Protein AF-A0A1E5VUC2-F1 (afdb_monomer)

Solvent-accessible surface area (backbone atoms only — not comparable to full-atom values): 10767 Å² total; per-residue (Å²): 137,89,82,87,86,83,88,85,87,87,79,85,87,86,81,87,83,93,76,94,75,80,79,84,74,76,82,72,78,75,75,85,74,79,79,54,74,70,57,51,51,61,52,56,69,38,39,70,55,31,52,74,69,66,40,48,67,62,36,19,51,54,51,39,51,41,72,68,42,87,80,29,79,85,68,48,62,37,57,59,52,15,40,51,47,44,65,44,95,56,60,63,66,55,52,50,35,53,48,38,27,45,72,37,92,83,33,42,68,53,56,75,44,47,51,42,24,38,52,37,17,42,77,66,68,34,49,72,58,32,48,50,53,51,54,53,34,68,39,92,73,37,58,43,68,75,50,73,64,53,50,51,54,49,34,54,43,22,48,76,67,74,32,57,69,58,24,50,57,54,49,53,54,56,57,70,71,75,113

Organism: NCBI:txid888268

Structure (mmCIF, N/CA/C/O backbone):
data_AF-A0A1E5VUC2-F1
#
_entry.id   AF-A0A1E5VUC2-F1
#
loop_
_atom_site.group_PDB
_atom_site.id
_atom_site.type_symbol
_atom_site.label_atom_id
_atom_site.label_alt_id
_atom_site.label_comp_id
_atom_site.label_asym_id
_atom_site.label_entity_id
_atom_site.label_seq_id
_atom_site.pdbx_PDB_ins_code
_atom_site.Cartn_x
_atom_site.Cartn_y
_atom_site.Cartn_z
_atom_site.occupancy
_atom_site.B_iso_or_equiv
_atom_site.auth_seq_id
_atom_site.auth_comp_id
_atom_site.auth_asym_id
_atom_site.auth_atom_id
_atom_site.pdbx_PDB_model_num
ATOM 1 N N . MET A 1 1 ? 14.810 39.040 65.428 1.00 36.78 1 MET A N 1
ATOM 2 C CA . MET A 1 1 ? 14.601 39.320 66.867 1.00 36.78 1 MET A CA 1
ATOM 3 C C . MET A 1 1 ? 13.104 39.513 67.077 1.00 36.78 1 MET A C 1
ATOM 5 O O . MET A 1 1 ? 12.563 40.442 66.510 1.00 36.78 1 MET A O 1
ATOM 9 N N . LEU A 1 2 ? 12.393 38.455 67.477 1.00 38.47 2 LEU A N 1
ATOM 10 C CA . LEU A 1 2 ? 11.927 38.149 68.846 1.00 38.47 2 LEU A CA 1
ATOM 11 C C . LEU A 1 2 ? 10.646 38.897 69.251 1.00 38.47 2 LEU A C 1
ATOM 13 O O . LEU A 1 2 ? 10.730 40.052 69.632 1.00 38.47 2 LEU A O 1
ATOM 17 N N . THR A 1 3 ? 9.534 38.158 69.306 1.00 37.19 3 THR A N 1
ATOM 18 C CA . THR A 1 3 ? 8.510 38.169 70.378 1.00 37.19 3 THR A CA 1
ATOM 19 C C . THR A 1 3 ? 7.768 36.820 70.297 1.00 37.19 3 THR A C 1
ATOM 21 O O . THR A 1 3 ? 7.038 36.553 69.354 1.00 37.19 3 THR A O 1
ATOM 24 N N . ARG A 1 4 ? 8.189 35.777 71.032 1.00 40.38 4 ARG A N 1
ATOM 25 C CA . ARG A 1 4 ? 7.637 35.331 72.333 1.00 40.38 4 ARG A CA 1
ATOM 26 C C . ARG A 1 4 ? 6.149 35.650 72.533 1.00 40.38 4 ARG A C 1
ATOM 28 O O . ARG A 1 4 ? 5.819 36.810 72.724 1.00 40.38 4 ARG A O 1
ATOM 35 N N . LEU A 1 5 ? 5.326 34.611 72.693 1.00 38.41 5 LEU A N 1
ATOM 36 C CA . LEU A 1 5 ? 4.630 34.350 73.959 1.00 38.41 5 LEU A CA 1
ATOM 37 C C . LEU A 1 5 ? 4.172 32.880 74.031 1.00 38.41 5 LEU A C 1
ATOM 39 O O . LEU A 1 5 ? 3.770 32.297 73.031 1.00 38.41 5 LEU A O 1
ATOM 43 N N . ALA A 1 6 ? 4.319 32.289 75.215 1.00 41.09 6 ALA A N 1
ATOM 44 C CA . ALA A 1 6 ? 4.083 30.882 75.542 1.00 41.09 6 ALA A CA 1
ATOM 45 C C . ALA A 1 6 ? 2.800 30.729 76.421 1.00 41.09 6 ALA A C 1
ATOM 47 O O . ALA A 1 6 ? 1.991 31.653 76.417 1.00 41.09 6 ALA A O 1
ATOM 48 N N . PRO A 1 7 ? 2.578 29.603 77.137 1.00 63.06 7 PRO A N 1
ATOM 49 C CA . PRO A 1 7 ? 1.429 28.681 77.073 1.00 63.06 7 PRO A CA 1
ATOM 50 C C . PRO A 1 7 ? 0.428 28.892 78.247 1.00 63.06 7 PRO A C 1
ATOM 52 O O . PRO A 1 7 ? 0.523 29.936 78.895 1.00 63.06 7 PRO A O 1
ATOM 55 N N . PRO A 1 8 ? -0.520 27.970 78.573 1.00 48.25 8 PRO A N 1
ATOM 56 C CA . PRO A 1 8 ? -0.170 26.886 79.517 1.00 48.25 8 PRO A CA 1
ATOM 57 C C . PRO A 1 8 ? -0.989 25.557 79.474 1.00 48.25 8 PRO A C 1
ATOM 59 O O . PRO A 1 8 ? -2.185 25.538 79.227 1.00 48.25 8 PRO A O 1
ATOM 62 N N . LEU A 1 9 ? -0.287 24.484 79.875 1.00 40.72 9 LEU A N 1
ATOM 63 C CA . LEU A 1 9 ? -0.644 23.415 80.838 1.00 40.72 9 LEU A CA 1
ATOM 64 C C . LEU A 1 9 ? -1.775 22.391 80.597 1.00 40.72 9 LEU A C 1
ATOM 66 O O . LEU A 1 9 ? -2.821 22.671 80.035 1.00 40.72 9 LEU A O 1
ATOM 70 N N . THR A 1 10 ? -1.546 21.235 81.246 1.00 36.47 10 THR A N 1
ATOM 71 C CA . THR A 1 10 ? -2.391 20.045 81.514 1.00 36.47 10 THR A CA 1
ATOM 72 C C . THR A 1 10 ? -2.439 19.001 80.396 1.00 36.47 10 THR A C 1
ATOM 74 O O . THR A 1 10 ? -2.687 19.323 79.251 1.00 36.47 10 THR A O 1
ATOM 77 N N . GLY A 1 11 ? -2.186 17.712 80.614 1.00 34.34 11 GLY A N 1
ATOM 78 C CA . GLY A 1 11 ? -1.909 16.929 81.813 1.00 34.34 11 GLY A CA 1
ATOM 79 C C . GLY A 1 11 ? -1.983 15.436 81.444 1.00 34.34 11 GLY A C 1
ATOM 80 O O . GLY A 1 11 ? -2.624 15.087 80.463 1.00 34.34 11 GLY A O 1
ATOM 81 N N . ALA A 1 12 ? -1.338 14.595 82.255 1.00 35.88 12 ALA A N 1
ATOM 82 C CA . ALA A 1 12 ? -1.592 13.160 82.446 1.00 35.88 12 ALA A CA 1
ATOM 83 C C . ALA A 1 12 ? -1.426 12.160 81.267 1.00 35.88 12 ALA A C 1
ATOM 85 O O . ALA A 1 12 ? -2.126 12.177 80.262 1.00 35.88 12 ALA A O 1
ATOM 86 N N . ILE A 1 13 ? -0.543 11.183 81.499 1.00 40.62 13 ILE A N 1
ATOM 87 C CA . ILE A 1 13 ? -0.488 9.851 80.863 1.00 40.62 13 ILE A CA 1
ATOM 88 C C . ILE A 1 13 ? -1.593 8.987 81.526 1.00 40.62 13 ILE A C 1
ATOM 90 O O . ILE A 1 13 ? -1.804 9.157 82.731 1.00 40.62 13 ILE A O 1
ATOM 94 N N . PRO A 1 14 ? -2.306 8.077 80.820 1.00 45.19 14 PRO A N 1
ATOM 95 C CA . PRO A 1 14 ? -1.903 6.666 80.843 1.00 45.19 14 PRO A CA 1
ATOM 96 C C . PRO A 1 14 ? -2.155 5.862 79.550 1.00 45.19 14 PRO A C 1
ATOM 98 O O . PRO A 1 14 ? -2.780 6.285 78.584 1.00 45.19 14 PRO A O 1
ATOM 101 N N . HIS A 1 15 ? -1.582 4.664 79.595 1.00 38.72 15 HIS A N 1
ATOM 102 C CA . HIS A 1 15 ? -1.496 3.599 78.611 1.00 38.72 15 HIS A CA 1
ATOM 103 C C . HIS A 1 15 ? -2.820 3.067 78.037 1.00 38.72 15 HIS A C 1
ATOM 105 O O . HIS A 1 15 ? -3.821 2.975 78.734 1.00 38.72 15 HIS A O 1
ATOM 111 N N . ALA A 1 16 ? -2.682 2.545 76.810 1.00 42.88 16 ALA A N 1
ATOM 112 C CA . ALA A 1 16 ? -3.376 1.398 76.219 1.00 42.88 16 ALA A CA 1
ATOM 113 C C . ALA A 1 16 ? -4.910 1.454 76.110 1.00 42.88 16 ALA A C 1
ATOM 115 O O . ALA A 1 16 ? -5.620 1.370 77.098 1.00 42.88 16 ALA A O 1
ATOM 116 N N . LEU A 1 17 ? -5.415 1.364 74.875 1.00 40.66 17 LEU A N 1
ATOM 117 C CA . LEU A 1 17 ? -6.1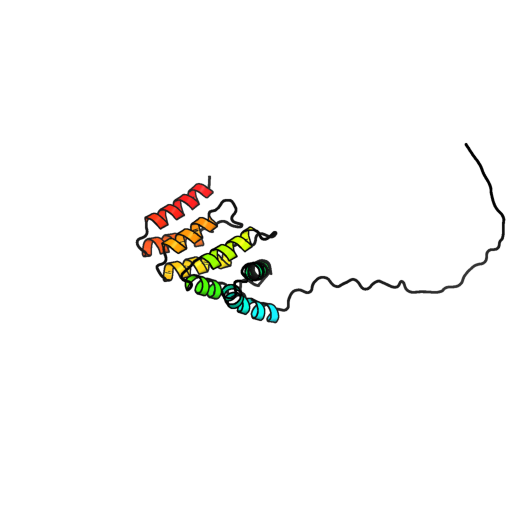65 0.183 74.444 1.00 40.66 17 LEU A CA 1
ATOM 118 C C . LEU A 1 17 ? -6.251 0.113 72.913 1.00 40.66 17 LEU A C 1
ATOM 120 O O . LEU A 1 17 ? -6.394 1.090 72.186 1.00 40.66 17 LEU A O 1
ATOM 124 N N . ARG A 1 18 ? -6.084 -1.121 72.469 1.00 45.81 18 ARG A N 1
ATOM 125 C CA . ARG A 1 18 ? -6.021 -1.666 71.121 1.00 45.81 18 ARG A CA 1
ATOM 126 C C . ARG A 1 18 ? -7.342 -1.406 70.382 1.00 45.81 18 ARG A C 1
ATOM 128 O O . ARG A 1 18 ? -8.375 -1.917 70.796 1.00 45.81 18 ARG A O 1
ATOM 135 N N . GLY A 1 19 ? -7.293 -0.669 69.276 1.00 36.16 19 GLY A N 1
ATOM 136 C CA . GLY A 1 19 ? -8.427 -0.469 68.372 1.00 36.16 19 GLY A CA 1
ATOM 137 C C . GLY A 1 19 ? -7.944 -0.521 66.930 1.00 36.16 19 GLY A C 1
ATOM 138 O O . GLY A 1 19 ? -7.362 0.434 66.427 1.00 36.16 19 GLY A O 1
ATOM 139 N N . ILE A 1 20 ? -8.112 -1.677 66.295 1.00 46.31 20 ILE A N 1
ATOM 140 C CA . ILE A 1 20 ? -7.775 -1.910 64.892 1.00 46.31 20 ILE A CA 1
ATOM 141 C C . ILE A 1 20 ? -8.860 -1.217 64.065 1.00 46.31 20 ILE A C 1
ATOM 143 O O . ILE A 1 20 ? -9.983 -1.707 64.004 1.00 46.31 20 ILE A O 1
ATOM 147 N N . CYS A 1 21 ? -8.528 -0.091 63.437 1.00 35.94 21 CYS A N 1
ATOM 148 C CA . CYS A 1 21 ? -9.377 0.541 62.433 1.00 35.94 21 CYS A CA 1
ATOM 149 C C . CYS A 1 21 ? -8.623 0.550 61.108 1.00 35.94 21 CYS A C 1
ATOM 151 O O . CYS A 1 21 ? -7.617 1.232 60.918 1.00 35.94 21 CYS A O 1
ATOM 153 N N . THR A 1 22 ? -9.117 -0.311 60.231 1.00 36.00 22 THR A N 1
ATOM 154 C CA . THR A 1 22 ? -8.715 -0.555 58.854 1.00 36.00 22 THR A CA 1
ATOM 155 C C . THR A 1 22 ? -8.569 0.741 58.068 1.00 36.00 22 THR A C 1
ATOM 157 O O . THR A 1 22 ? -9.506 1.532 57.985 1.00 36.00 22 THR A O 1
ATOM 160 N N . ALA A 1 23 ? -7.401 0.922 57.452 1.00 35.41 23 ALA A N 1
ATOM 161 C CA . ALA A 1 23 ? -7.180 1.939 56.442 1.00 35.41 23 ALA A CA 1
ATOM 162 C C . ALA A 1 23 ? -8.199 1.761 55.306 1.00 35.41 23 ALA A C 1
ATOM 164 O O . ALA A 1 23 ? -8.201 0.738 54.618 1.00 35.41 23 ALA A O 1
ATOM 165 N N . THR A 1 24 ? -9.064 2.756 55.114 1.00 33.31 24 THR A N 1
ATOM 166 C CA . THR A 1 24 ? -9.883 2.891 53.910 1.00 33.31 24 THR A CA 1
ATOM 167 C C . THR A 1 24 ? -8.939 3.069 52.727 1.00 33.31 24 THR A C 1
ATOM 169 O O . THR A 1 24 ? -8.423 4.155 52.472 1.00 33.31 24 THR A O 1
ATOM 172 N N . SER A 1 25 ? -8.669 1.967 52.032 1.00 35.44 25 SER A N 1
ATOM 173 C CA . SER A 1 25 ? -8.009 1.969 50.737 1.00 35.44 25 SER A CA 1
ATOM 174 C C . SER A 1 25 ? -8.981 2.549 49.714 1.00 35.44 25 SER A C 1
ATOM 176 O O . SER A 1 25 ? -10.097 2.067 49.527 1.00 35.44 25 SER A O 1
ATOM 178 N N . GLN A 1 26 ? -8.561 3.635 49.072 1.00 38.19 26 GLN A N 1
ATOM 179 C CA . GLN A 1 26 ? -9.207 4.156 47.875 1.00 38.19 26 GLN A CA 1
ATOM 180 C C . GLN A 1 26 ? -9.250 3.041 46.814 1.00 38.19 26 GLN A C 1
ATOM 182 O O . GLN A 1 26 ? -8.209 2.425 46.566 1.00 38.19 26 GLN A O 1
ATOM 187 N N . PRO A 1 27 ? -10.393 2.776 46.157 1.00 37.34 27 PRO A N 1
ATOM 188 C CA . PRO A 1 27 ? -10.415 1.859 45.031 1.00 37.34 27 PRO A CA 1
ATOM 189 C C . PRO A 1 27 ? -9.653 2.517 43.879 1.00 37.34 27 PRO A C 1
ATOM 191 O O . PRO A 1 27 ? -10.060 3.552 43.343 1.00 37.34 27 PRO A O 1
ATOM 194 N N . SER A 1 28 ? -8.502 1.939 43.537 1.00 36.97 28 SER A N 1
ATOM 195 C CA . SER A 1 28 ? -7.757 2.320 42.348 1.00 36.97 28 SER A CA 1
ATOM 196 C C . SER A 1 28 ? -8.650 2.089 41.131 1.00 36.97 28 SER A C 1
ATOM 198 O O . SER A 1 28 ? -9.237 1.024 40.943 1.00 36.97 28 SER A O 1
ATOM 200 N N . LYS A 1 29 ? -8.794 3.128 40.308 1.00 36.16 29 LYS A N 1
ATOM 201 C CA . LYS A 1 29 ? -9.401 3.004 38.987 1.00 36.16 29 LYS A CA 1
ATOM 202 C C . LYS A 1 29 ? -8.617 1.921 38.231 1.00 36.16 29 LYS A C 1
ATOM 204 O O . LYS A 1 29 ? -7.397 2.073 38.113 1.00 36.16 29 LYS A O 1
ATOM 209 N N . PRO A 1 30 ? -9.265 0.841 37.762 1.00 42.31 30 PRO A N 1
ATOM 210 C CA . PRO A 1 30 ? -8.562 -0.215 37.055 1.00 42.31 30 PRO A CA 1
ATOM 211 C C . PRO A 1 30 ? -7.903 0.358 35.788 1.00 42.31 30 PRO A C 1
ATOM 213 O O . PRO A 1 30 ? -8.454 1.280 35.171 1.00 42.31 30 PRO A O 1
ATOM 216 N N . PRO A 1 31 ? -6.710 -0.139 35.412 1.00 51.31 31 PRO A N 1
ATOM 217 C CA . PRO A 1 31 ? -6.074 0.223 34.151 1.00 51.31 31 PRO A CA 1
ATOM 218 C C . PRO A 1 31 ? -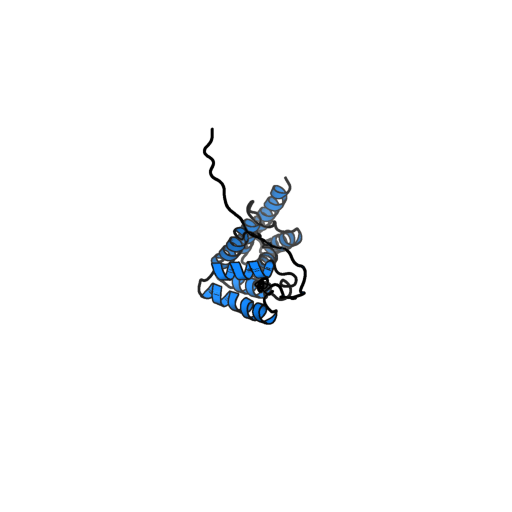7.022 -0.104 32.983 1.00 51.31 31 PRO A C 1
ATOM 220 O O . PRO A 1 31 ? -7.808 -1.045 33.102 1.00 51.31 31 PRO A O 1
ATOM 223 N N . PRO A 1 32 ? -6.991 0.667 31.877 1.00 45.88 32 PRO A N 1
ATOM 224 C CA . PRO A 1 32 ? -7.903 0.473 30.755 1.00 45.88 32 PRO A CA 1
ATOM 225 C C . PRO A 1 32 ? -7.825 -0.973 30.265 1.00 45.88 32 PRO A C 1
ATOM 227 O O . PRO A 1 32 ? -6.766 -1.458 29.868 1.00 45.88 32 PRO A O 1
ATOM 230 N N . GLU A 1 33 ? -8.962 -1.648 30.360 1.00 42.41 33 GLU A N 1
ATOM 231 C CA . GLU A 1 33 ? -9.152 -3.047 30.017 1.00 42.41 33 GLU A CA 1
ATOM 232 C C . GLU A 1 33 ? -8.763 -3.272 28.542 1.00 42.41 33 GLU A C 1
ATOM 234 O O . GLU A 1 33 ? -9.171 -2.490 27.672 1.00 42.41 33 GLU A O 1
ATOM 239 N N . PRO A 1 34 ? -7.934 -4.284 28.222 1.00 50.88 34 PRO A N 1
ATOM 240 C CA . PRO A 1 34 ? -7.626 -4.612 26.838 1.00 50.88 34 PRO A CA 1
ATOM 241 C C . PRO A 1 34 ? -8.928 -5.001 26.130 1.00 50.88 34 PRO A C 1
ATOM 243 O O . PRO A 1 34 ? -9.635 -5.902 26.571 1.00 50.88 34 PRO A O 1
ATOM 246 N N . LEU A 1 35 ? -9.251 -4.286 25.048 1.00 45.41 35 LEU A N 1
ATOM 247 C CA . LEU A 1 35 ? -10.476 -4.478 24.268 1.00 45.41 35 LEU A CA 1
ATOM 248 C C . LEU A 1 35 ? -10.697 -5.967 23.963 1.00 45.41 35 LEU A C 1
ATOM 250 O O . LEU A 1 35 ? -9.800 -6.631 23.436 1.00 45.41 35 LEU A O 1
ATOM 254 N N . SER A 1 36 ? -11.884 -6.481 24.291 1.00 55.91 36 SER A N 1
ATOM 255 C CA . SER A 1 36 ? -12.206 -7.896 24.112 1.00 55.91 36 SER A CA 1
ATOM 256 C C . SER A 1 36 ? -12.138 -8.299 22.628 1.00 55.91 36 SER A C 1
ATOM 258 O O . SER A 1 36 ? -12.471 -7.526 21.728 1.00 55.91 36 SER A O 1
ATOM 260 N N . LEU A 1 37 ? -11.680 -9.525 22.360 1.00 48.06 37 LEU A N 1
ATOM 261 C CA . LEU A 1 37 ? -11.394 -10.052 21.015 1.00 48.06 37 LEU A CA 1
ATOM 262 C C . LEU A 1 37 ? -12.581 -9.906 20.035 1.00 48.06 37 LEU A C 1
ATOM 264 O O . LEU A 1 37 ? -12.395 -9.543 18.879 1.00 48.06 37 LEU A O 1
ATOM 268 N N . SER A 1 38 ? -13.803 -10.120 20.536 1.00 49.59 38 SER A N 1
ATOM 269 C CA . SER A 1 38 ? -15.065 -10.010 19.786 1.00 49.59 38 SER A CA 1
ATOM 270 C C . SER A 1 38 ? -15.398 -8.565 19.392 1.00 49.59 38 SER A C 1
ATOM 272 O O . SER A 1 38 ? -15.907 -8.292 18.302 1.00 49.59 38 SER A O 1
ATOM 274 N N . GLU A 1 39 ? -15.046 -7.597 20.242 1.00 55.53 39 GLU A N 1
ATOM 275 C CA . GLU A 1 39 ? -15.243 -6.187 19.927 1.00 55.53 39 GLU A CA 1
ATOM 276 C C . GLU A 1 39 ? -14.299 -5.703 18.833 1.00 55.53 39 GLU A C 1
ATOM 278 O O . GLU A 1 39 ? -14.681 -4.826 18.061 1.00 55.53 39 GLU A O 1
ATOM 283 N N . LEU A 1 40 ? -13.072 -6.229 18.763 1.00 54.59 40 LEU A N 1
ATOM 284 C CA . LEU A 1 40 ? -12.104 -5.819 17.747 1.00 54.59 40 LEU A CA 1
ATOM 285 C C . LEU A 1 40 ? -12.516 -6.305 16.351 1.00 54.59 40 LEU A C 1
ATOM 287 O O . LEU A 1 40 ? -12.425 -5.530 15.398 1.00 54.59 40 LEU A O 1
ATOM 291 N N . ASP A 1 41 ? -13.049 -7.523 16.240 1.00 52.75 41 ASP A N 1
ATOM 292 C CA . ASP A 1 41 ? -13.583 -8.063 14.984 1.00 52.75 41 ASP A CA 1
ATOM 293 C C . ASP A 1 41 ? -14.799 -7.252 14.511 1.00 52.75 41 ASP A C 1
ATOM 295 O O . ASP A 1 41 ? -14.826 -6.780 13.368 1.00 52.75 41 ASP A O 1
ATOM 299 N N . ALA A 1 42 ? -15.741 -6.960 15.417 1.00 58.28 42 ALA A N 1
ATOM 300 C CA . ALA A 1 42 ? -16.884 -6.091 15.138 1.00 58.28 42 ALA A CA 1
ATOM 301 C C . ALA A 1 42 ? -16.455 -4.667 14.731 1.00 58.28 42 ALA A C 1
ATOM 303 O O . ALA A 1 42 ? -17.016 -4.090 13.798 1.00 58.28 42 ALA A O 1
ATOM 304 N N . LYS A 1 43 ? -15.425 -4.108 15.383 1.00 58.69 43 LYS A N 1
ATOM 305 C CA . LYS A 1 43 ? -14.849 -2.786 15.077 1.00 58.69 43 LYS A CA 1
ATOM 306 C C . LYS A 1 43 ? -14.102 -2.781 13.736 1.00 58.69 43 LYS A C 1
ATOM 308 O O . LYS A 1 43 ? -14.197 -1.810 12.989 1.00 58.69 43 LYS A O 1
ATOM 313 N N . SER A 1 44 ? -13.404 -3.857 13.380 1.00 55.50 44 SER A N 1
ATOM 314 C CA . SER A 1 44 ? -12.658 -3.955 12.118 1.00 55.50 44 SER A CA 1
ATOM 315 C C . SER A 1 44 ? -13.575 -4.023 10.888 1.00 55.50 44 SER A C 1
ATOM 317 O O . SER A 1 44 ? -13.270 -3.417 9.857 1.00 55.50 44 SER A O 1
ATOM 319 N N . ALA A 1 45 ? -14.759 -4.632 11.024 1.00 64.50 45 ALA A N 1
ATOM 320 C CA . ALA A 1 45 ? -15.817 -4.613 10.012 1.00 64.50 45 ALA A CA 1
ATOM 321 C C . ALA A 1 45 ? -16.409 -3.206 9.774 1.00 64.50 45 ALA A C 1
ATOM 323 O O . ALA A 1 45 ? -17.029 -2.956 8.736 1.00 64.50 45 ALA A O 1
ATOM 324 N N . LEU A 1 46 ? -16.195 -2.258 10.698 1.00 69.31 46 LEU A N 1
ATOM 325 C CA . LEU A 1 46 ? -16.608 -0.862 10.532 1.00 69.31 46 LEU A CA 1
ATOM 326 C C . LEU A 1 46 ? -15.642 -0.059 9.662 1.00 69.31 46 LEU A C 1
ATOM 328 O O . LEU A 1 46 ? -16.045 0.991 9.173 1.00 69.31 46 LEU A O 1
ATOM 332 N N . LEU A 1 47 ? -14.406 -0.516 9.422 1.00 72.38 47 LEU A N 1
ATOM 333 C CA . LEU A 1 47 ? -13.416 0.261 8.661 1.00 72.38 47 LEU A CA 1
ATOM 334 C C . LEU A 1 47 ? -13.906 0.648 7.254 1.00 72.38 47 LEU A C 1
ATOM 336 O O . LEU A 1 47 ? -13.863 1.838 6.937 1.00 72.38 47 LEU A O 1
ATOM 340 N N . PRO A 1 48 ? -14.451 -0.266 6.426 1.00 68.38 48 PRO A N 1
ATOM 341 C CA . PRO A 1 48 ? -14.991 0.109 5.118 1.00 68.38 48 PRO A CA 1
ATOM 342 C C . PRO A 1 48 ? -16.176 1.083 5.218 1.00 68.38 48 PRO A C 1
ATOM 344 O O . PRO A 1 48 ? -16.311 1.992 4.397 1.00 68.38 48 PRO A O 1
ATOM 347 N N . ARG A 1 49 ? -17.017 0.938 6.253 1.00 68.19 49 ARG A N 1
ATOM 348 C CA . ARG A 1 49 ? -18.180 1.811 6.491 1.00 68.19 49 ARG A CA 1
ATOM 349 C C . ARG A 1 49 ? -17.766 3.208 6.953 1.00 68.19 49 ARG A C 1
ATOM 351 O O . ARG A 1 49 ? -18.298 4.188 6.450 1.00 68.19 49 ARG A O 1
ATOM 358 N N . LEU A 1 50 ? -16.785 3.309 7.847 1.00 68.38 50 LEU A N 1
ATOM 359 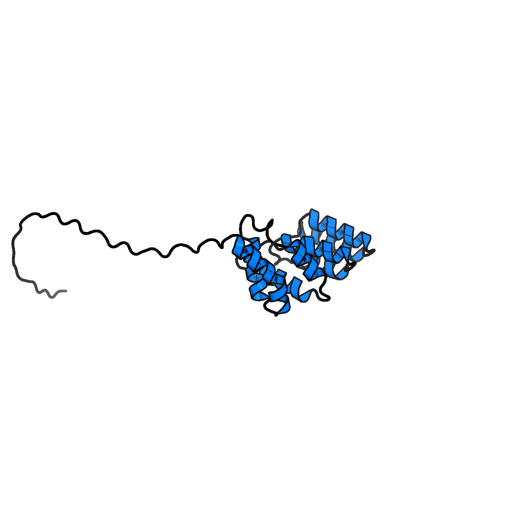C CA . LEU A 1 50 ? -16.219 4.573 8.327 1.0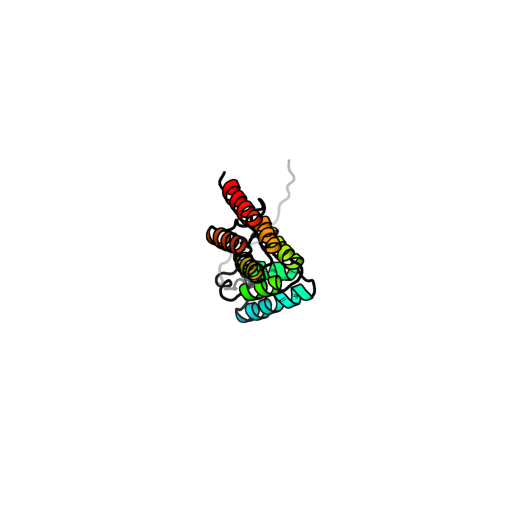0 68.38 50 LEU A CA 1
ATOM 360 C C . LEU A 1 50 ? -15.532 5.341 7.199 1.00 68.38 50 LEU A C 1
ATOM 362 O O . LEU A 1 50 ? -15.687 6.555 7.109 1.00 68.38 50 LEU A O 1
ATOM 366 N N . LEU A 1 51 ? -14.817 4.640 6.317 1.00 72.19 51 LEU A N 1
ATOM 367 C CA . LEU A 1 51 ? -14.211 5.249 5.132 1.00 72.19 51 LEU A CA 1
ATOM 368 C C . LEU A 1 51 ? -15.274 5.752 4.151 1.00 72.19 51 LEU A C 1
ATOM 370 O O . LEU A 1 51 ? -15.148 6.865 3.648 1.00 72.19 51 LEU A O 1
ATOM 374 N N . SER A 1 52 ? -16.341 4.978 3.938 1.00 68.44 52 SER A N 1
ATOM 375 C CA . SER A 1 52 ? -17.479 5.381 3.096 1.00 68.44 52 SER A CA 1
ATOM 376 C C . SER A 1 52 ? -18.265 6.558 3.692 1.00 68.44 52 SER A C 1
ATOM 378 O O . SER A 1 52 ? -18.782 7.387 2.953 1.00 68.44 52 SER A O 1
ATOM 380 N N . ALA A 1 53 ? -18.309 6.665 5.023 1.00 71.06 53 ALA A N 1
ATOM 381 C CA . ALA A 1 53 ? -18.905 7.780 5.761 1.00 71.06 53 ALA A CA 1
ATOM 382 C C . ALA A 1 53 ? -17.961 8.993 5.923 1.00 71.06 53 ALA A C 1
ATOM 384 O O . ALA A 1 53 ? -18.326 9.975 6.562 1.00 71.06 53 ALA A O 1
ATOM 385 N N . GLY A 1 54 ? -16.735 8.938 5.383 1.00 70.69 54 GLY A N 1
ATOM 386 C CA . GLY A 1 54 ? -15.761 10.035 5.453 1.00 70.69 54 GLY A CA 1
ATOM 387 C C . GLY A 1 54 ? -15.028 10.184 6.795 1.00 70.69 54 GLY A C 1
ATOM 388 O O . GLY A 1 54 ? -14.212 11.093 6.953 1.00 70.69 54 GLY A O 1
ATOM 389 N N . HIS A 1 55 ? -15.232 9.281 7.757 1.00 80.81 55 HIS A N 1
ATOM 390 C CA . HIS A 1 55 ? -14.587 9.294 9.076 1.00 80.81 55 HIS A CA 1
ATOM 391 C C . HIS A 1 55 ? -13.162 8.716 9.047 1.00 80.81 55 HIS A C 1
ATOM 393 O O . HIS A 1 55 ? -12.818 7.765 9.755 1.00 80.81 55 HIS A O 1
ATOM 399 N N . VAL A 1 56 ? -12.300 9.320 8.231 1.00 82.12 56 VAL A N 1
ATOM 400 C CA . VAL A 1 56 ? -10.934 8.843 7.975 1.00 82.12 56 VAL A CA 1
ATOM 401 C C . VAL A 1 56 ? -10.053 8.858 9.227 1.00 82.12 56 VAL A C 1
ATOM 403 O O . VAL A 1 56 ? -9.264 7.939 9.426 1.00 82.12 56 VAL A O 1
ATOM 406 N N . LEU A 1 57 ? -10.197 9.865 10.096 1.00 78.38 57 LEU A N 1
ATOM 407 C CA . LEU A 1 57 ? -9.409 9.962 11.330 1.00 78.38 57 LEU A CA 1
ATOM 408 C C . LEU A 1 57 ? -9.725 8.807 12.293 1.00 78.38 57 LEU A C 1
ATOM 410 O O . LEU A 1 57 ? -8.815 8.152 12.793 1.00 78.38 57 LEU A O 1
ATOM 414 N N . ALA A 1 58 ? -11.014 8.511 12.492 1.00 81.12 58 ALA A N 1
ATOM 415 C CA . ALA A 1 58 ? -11.457 7.394 13.322 1.00 81.12 58 ALA A CA 1
ATOM 416 C C . ALA A 1 58 ? -10.995 6.049 12.740 1.00 81.12 58 ALA A C 1
ATOM 418 O O . ALA A 1 58 ? -10.478 5.206 13.472 1.00 81.12 58 ALA A O 1
ATOM 419 N N . ALA A 1 59 ? -11.101 5.877 11.417 1.00 82.88 59 ALA A N 1
ATOM 420 C CA . ALA A 1 59 ? -10.583 4.698 10.728 1.00 82.88 59 ALA A CA 1
ATOM 421 C C . ALA A 1 59 ? -9.056 4.560 10.889 1.00 82.88 59 ALA A C 1
ATOM 423 O O . ALA A 1 59 ? -8.554 3.465 11.128 1.00 82.88 59 ALA A O 1
ATOM 424 N N . GLY A 1 60 ? -8.320 5.672 10.828 1.00 80.56 60 GLY A N 1
ATOM 425 C CA . GLY A 1 60 ? -6.878 5.716 11.060 1.00 80.56 60 GLY A CA 1
ATOM 426 C C . GLY A 1 60 ? -6.488 5.342 12.491 1.00 80.56 60 GLY A C 1
ATOM 427 O O . GLY A 1 60 ? -5.545 4.575 12.676 1.00 80.56 60 GLY A O 1
ATOM 428 N N . HIS A 1 61 ? -7.217 5.822 13.501 1.00 82.88 61 HIS A N 1
ATOM 429 C CA . HIS A 1 61 ? -6.988 5.447 14.902 1.00 82.88 61 HIS A CA 1
ATOM 430 C C . HIS A 1 61 ? -7.287 3.969 15.153 1.00 82.88 61 HIS A C 1
ATOM 432 O O . HIS A 1 61 ? -6.494 3.297 15.805 1.00 82.88 61 HIS A O 1
ATOM 438 N N . LEU A 1 62 ? -8.383 3.445 14.598 1.00 83.00 62 LEU A N 1
ATOM 439 C CA . LEU A 1 62 ? -8.751 2.033 14.723 1.00 83.00 62 LEU A CA 1
ATOM 440 C C . LEU A 1 62 ? -7.712 1.135 14.045 1.00 83.00 62 LEU A C 1
ATOM 442 O O . LEU A 1 62 ? -7.248 0.167 14.643 1.00 83.00 62 LEU A O 1
ATOM 446 N N . LEU A 1 63 ? -7.277 1.503 12.838 1.00 84.50 63 LEU A N 1
ATOM 447 C CA . LEU A 1 63 ? -6.191 0.823 12.139 1.00 84.50 63 LEU A CA 1
ATOM 448 C C . LEU A 1 63 ? -4.877 0.889 12.933 1.00 84.50 63 LEU A C 1
ATOM 450 O O . LEU A 1 63 ? -4.185 -0.115 13.043 1.00 84.50 63 LEU A O 1
ATOM 454 N N . SER A 1 64 ? -4.536 2.045 13.507 1.00 83.31 64 SER A N 1
ATOM 455 C CA . SER A 1 64 ? -3.321 2.205 14.320 1.00 83.31 64 SER A CA 1
ATOM 456 C C . SER A 1 64 ? -3.370 1.339 15.574 1.00 83.31 64 SER A C 1
ATOM 458 O O . SER A 1 64 ? -2.416 0.620 15.852 1.00 83.31 64 SER A O 1
ATOM 460 N N . ALA A 1 65 ? -4.490 1.376 16.301 1.00 81.94 65 ALA A N 1
ATOM 461 C CA . ALA A 1 65 ? -4.714 0.554 17.482 1.00 81.94 65 ALA A CA 1
ATOM 462 C C . ALA A 1 65 ? -4.585 -0.927 17.131 1.00 81.94 65 ALA A C 1
ATOM 464 O O . ALA A 1 65 ? -3.839 -1.645 17.789 1.00 81.94 65 ALA A O 1
ATOM 465 N N . ALA A 1 66 ? -5.221 -1.360 16.040 1.00 80.75 66 ALA A N 1
ATOM 466 C CA . ALA A 1 66 ? -5.067 -2.713 15.541 1.00 80.75 66 ALA A CA 1
ATOM 467 C C . ALA A 1 66 ? -3.592 -3.052 15.305 1.00 80.75 66 ALA A C 1
ATOM 469 O O . ALA A 1 66 ? -3.088 -3.963 15.943 1.00 80.75 66 ALA A O 1
ATOM 470 N N . LEU A 1 67 ? -2.862 -2.296 14.484 1.00 83.94 67 LEU A N 1
ATOM 471 C CA . LEU A 1 67 ? -1.458 -2.590 14.156 1.00 83.94 67 LEU A CA 1
ATOM 472 C C . LEU A 1 67 ? -0.510 -2.638 15.371 1.00 83.94 67 LEU A C 1
ATOM 474 O O . LEU A 1 67 ? 0.553 -3.247 15.275 1.00 83.94 67 LEU A O 1
ATOM 478 N N . LEU A 1 68 ? -0.866 -1.992 16.484 1.00 84.12 68 LEU A N 1
ATOM 479 C CA . LEU A 1 68 ? -0.064 -1.958 17.712 1.00 84.12 68 LEU A CA 1
ATOM 480 C C . LEU A 1 68 ? -0.422 -3.075 18.704 1.00 84.12 68 LEU A C 1
ATOM 482 O O . LEU A 1 68 ? 0.379 -3.366 19.591 1.00 84.12 68 LEU A O 1
ATOM 486 N N . LEU A 1 69 ? -1.598 -3.698 18.580 1.00 82.25 69 LEU A N 1
ATOM 487 C CA . LEU A 1 69 ? -2.019 -4.779 19.468 1.00 82.25 69 LEU A CA 1
ATOM 488 C C . LEU A 1 69 ? -1.347 -6.112 19.070 1.00 82.25 69 LEU A C 1
ATOM 490 O O . LEU A 1 69 ? -1.461 -6.539 17.917 1.00 82.25 69 LEU A O 1
ATOM 494 N N . PRO A 1 70 ? -0.685 -6.821 20.005 1.00 67.19 70 PRO A N 1
ATOM 495 C CA . PRO A 1 70 ? -0.071 -8.114 19.719 1.00 67.19 70 PRO A CA 1
ATOM 496 C C . PRO A 1 70 ? -1.127 -9.151 19.300 1.00 67.19 70 PRO A C 1
ATOM 498 O O . PRO A 1 70 ? -2.172 -9.295 19.931 1.00 67.19 70 PRO A O 1
ATOM 501 N N . GLY A 1 71 ? -0.858 -9.874 18.209 1.00 64.44 71 GLY A N 1
ATOM 502 C CA . GLY A 1 71 ? -1.764 -10.891 17.656 1.00 64.44 71 GLY A CA 1
ATOM 503 C C . GLY A 1 71 ? -2.937 -10.351 16.827 1.00 64.44 71 GLY A C 1
ATOM 504 O O . GLY A 1 71 ? -3.798 -11.129 16.423 1.00 64.44 71 GLY A O 1
ATOM 505 N N . SER A 1 72 ? -3.003 -9.044 16.552 1.00 62.50 72 SER A N 1
ATOM 506 C CA . SER A 1 72 ? -4.081 -8.463 15.737 1.00 62.50 72 SER A CA 1
ATOM 507 C C . SER A 1 72 ? -3.894 -8.670 14.230 1.00 62.50 72 SER A C 1
ATOM 509 O O . SER A 1 72 ? -4.880 -8.680 13.503 1.00 62.50 72 SER A O 1
ATOM 511 N N . LEU A 1 73 ? -2.654 -8.830 13.744 1.00 63.03 73 LEU A N 1
ATOM 512 C CA . LEU A 1 73 ? -2.365 -8.897 12.306 1.00 63.03 73 LEU A CA 1
ATOM 513 C C . LEU A 1 73 ? -2.990 -10.127 11.636 1.00 63.03 73 LEU A C 1
ATOM 515 O O . LEU A 1 73 ? -3.320 -10.060 10.458 1.00 63.03 73 LEU A O 1
ATOM 519 N N . GLU A 1 74 ? -3.190 -11.212 12.389 1.00 59.91 74 GLU A N 1
ATOM 520 C CA . GLU A 1 74 ? -3.893 -12.409 11.908 1.00 59.91 74 GLU A CA 1
ATOM 521 C C . GLU A 1 74 ? -5.420 -12.257 11.899 1.00 59.91 74 GLU A C 1
ATOM 523 O O . GLU A 1 74 ? -6.104 -12.989 11.192 1.00 59.91 74 GLU A O 1
ATOM 528 N N . ARG A 1 75 ? -5.965 -11.313 12.676 1.00 57.75 75 ARG A N 1
ATOM 529 C CA . ARG A 1 75 ? -7.416 -11.148 12.880 1.00 57.75 75 ARG A CA 1
ATOM 530 C C . ARG A 1 75 ? -7.981 -9.920 12.182 1.00 57.75 75 ARG A C 1
ATOM 532 O O . ARG A 1 75 ? -9.174 -9.845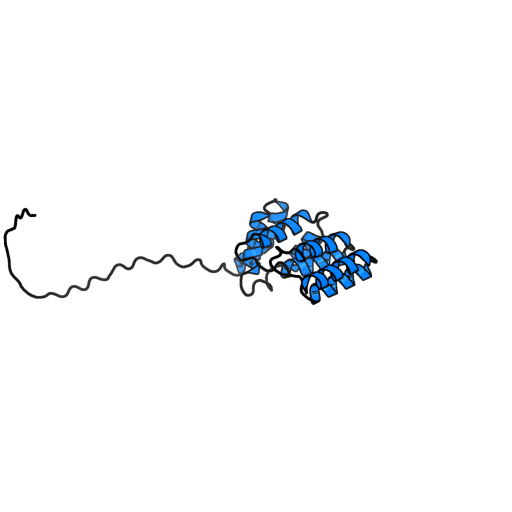 11.913 1.00 57.75 75 ARG A O 1
ATOM 539 N N . LEU A 1 76 ? -7.128 -8.955 11.845 1.00 66.88 76 LEU A N 1
ATOM 540 C CA . LEU A 1 76 ? -7.543 -7.786 11.097 1.00 66.88 76 LEU A CA 1
ATOM 541 C C . LEU A 1 76 ? -7.735 -8.171 9.623 1.00 66.88 76 LEU A C 1
ATOM 543 O O . LEU A 1 76 ? -6.815 -8.725 9.018 1.00 66.88 76 LEU A O 1
ATOM 547 N N . PRO A 1 77 ? -8.860 -7.806 8.986 1.00 74.81 77 PRO A N 1
ATOM 548 C CA . PRO A 1 77 ? -9.080 -8.043 7.565 1.00 74.81 77 PRO A CA 1
ATOM 549 C C . PRO A 1 77 ? -8.254 -7.065 6.705 1.00 74.81 77 PRO A C 1
ATOM 551 O O . PRO A 1 77 ? -8.779 -6.457 5.776 1.00 74.81 77 PRO A O 1
ATOM 554 N N . LEU A 1 78 ? -6.958 -6.885 7.000 1.00 81.19 78 LEU A N 1
ATOM 555 C CA . LEU A 1 78 ? -6.025 -6.030 6.257 1.00 81.19 78 LEU A CA 1
ATOM 556 C C . LEU A 1 78 ? -6.003 -6.367 4.763 1.00 81.19 78 LEU A C 1
ATOM 558 O O . LEU A 1 78 ? -6.095 -5.428 3.971 1.00 81.19 78 LEU A O 1
ATOM 562 N N . PRO A 1 79 ? -5.972 -7.650 4.343 1.00 82.06 79 PRO A N 1
ATOM 563 C CA . PRO A 1 79 ? -6.076 -7.987 2.929 1.00 82.06 79 PRO A CA 1
ATOM 564 C C . PRO A 1 79 ? -7.416 -7.567 2.315 1.00 82.06 79 PRO A C 1
ATOM 566 O O . PRO A 1 79 ? -7.436 -7.048 1.204 1.00 82.06 79 PRO A O 1
ATOM 569 N N . ALA A 1 80 ? -8.534 -7.721 3.033 1.00 81.88 80 ALA A N 1
ATOM 570 C CA . ALA A 1 80 ? -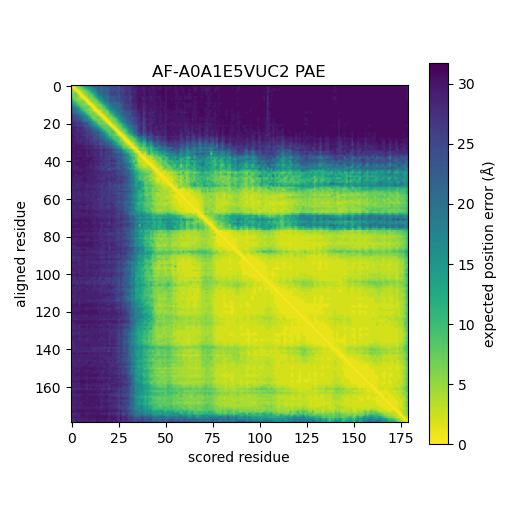9.848 -7.328 2.522 1.00 81.88 80 ALA A CA 1
ATOM 571 C C . ALA A 1 80 ? -10.011 -5.800 2.465 1.00 81.88 80 ALA A C 1
ATOM 573 O O . ALA A 1 80 ? -10.555 -5.272 1.497 1.00 81.88 80 ALA A O 1
ATOM 574 N N . LEU A 1 81 ? -9.488 -5.076 3.458 1.00 84.12 81 LEU A N 1
ATOM 575 C CA . LEU A 1 81 ? -9.425 -3.618 3.457 1.00 84.12 81 LEU A CA 1
ATOM 576 C C . LEU A 1 81 ? -8.551 -3.117 2.306 1.00 84.12 81 LEU A C 1
ATOM 578 O O . LEU A 1 81 ? -8.958 -2.223 1.571 1.00 84.12 81 LEU A O 1
ATOM 582 N N . ALA A 1 82 ? -7.376 -3.710 2.113 1.00 88.38 82 ALA A N 1
ATOM 583 C CA . ALA A 1 82 ? -6.493 -3.404 0.999 1.00 88.38 82 ALA A CA 1
ATOM 584 C C . ALA A 1 82 ? -7.150 -3.692 -0.359 1.00 88.38 82 ALA A C 1
ATOM 586 O O . ALA A 1 82 ? -7.086 -2.856 -1.259 1.00 88.38 82 ALA A O 1
ATOM 587 N N . ALA A 1 83 ? -7.845 -4.824 -0.496 1.00 85.50 83 ALA A N 1
ATOM 588 C CA . ALA A 1 83 ? -8.606 -5.162 -1.693 1.00 85.50 83 ALA A CA 1
ATOM 589 C C . ALA A 1 83 ? -9.749 -4.166 -1.946 1.00 85.50 83 ALA A C 1
ATOM 591 O O . ALA A 1 83 ? -9.956 -3.749 -3.086 1.00 85.50 83 ALA A O 1
ATOM 592 N N . HIS A 1 84 ? -10.453 -3.738 -0.893 1.00 84.81 84 HIS A N 1
ATOM 593 C CA . HIS A 1 84 ? -11.473 -2.695 -0.973 1.00 84.81 84 HIS A CA 1
ATOM 594 C C . HIS A 1 84 ? -10.874 -1.354 -1.409 1.00 84.81 84 HIS A C 1
ATOM 596 O O . HIS A 1 84 ? -11.368 -0.734 -2.342 1.00 84.81 84 HIS A O 1
ATOM 602 N N . LEU A 1 85 ? -9.758 -0.927 -0.822 1.00 87.75 85 LEU A N 1
ATOM 603 C CA . LEU A 1 85 ? -9.055 0.287 -1.241 1.00 87.75 85 LEU A CA 1
ATOM 604 C C . LEU A 1 85 ? -8.551 0.193 -2.693 1.00 87.75 85 LEU A C 1
ATOM 606 O O . LEU A 1 85 ? -8.592 1.182 -3.421 1.00 87.75 85 LEU A O 1
ATOM 610 N N . ALA A 1 86 ? -8.130 -0.992 -3.142 1.00 89.81 86 ALA A N 1
ATOM 611 C CA . ALA A 1 86 ? -7.745 -1.244 -4.530 1.00 89.81 86 ALA A CA 1
ATOM 612 C C . ALA A 1 86 ? -8.944 -1.285 -5.503 1.00 89.81 86 ALA A C 1
ATOM 614 O O . ALA A 1 86 ? -8.753 -1.081 -6.707 1.00 89.81 86 ALA A O 1
ATOM 615 N N . LEU A 1 87 ? -10.164 -1.539 -5.008 1.00 87.12 87 LEU A N 1
ATOM 616 C CA . LEU A 1 87 ? -11.422 -1.419 -5.761 1.00 87.12 87 LEU A CA 1
ATOM 617 C C . LEU A 1 87 ? -11.813 0.037 -6.003 1.00 87.12 87 LEU A C 1
ATOM 619 O O . LEU A 1 87 ? -12.417 0.334 -7.032 1.00 87.12 87 LEU A O 1
ATOM 623 N N . LEU A 1 88 ? -11.479 0.937 -5.080 1.00 86.62 88 LEU A N 1
ATOM 624 C CA . LEU A 1 88 ? -11.828 2.347 -5.207 1.00 86.62 88 LEU A CA 1
ATOM 625 C C . LEU A 1 88 ? -11.097 2.989 -6.387 1.00 86.62 88 LEU A C 1
ATOM 627 O O . LEU A 1 88 ? -9.897 2.786 -6.585 1.00 86.62 88 LEU A O 1
ATOM 631 N N . SER A 1 89 ? -11.807 3.829 -7.140 1.00 81.44 89 SER A N 1
ATOM 632 C CA . SER A 1 89 ? -11.239 4.578 -8.269 1.00 81.44 89 SER A CA 1
ATOM 633 C C . SER A 1 89 ? -10.125 5.533 -7.838 1.00 81.44 89 SER A C 1
ATOM 635 O O . SER A 1 89 ? -9.192 5.780 -8.597 1.00 81.44 89 SER A O 1
ATOM 637 N N . THR A 1 90 ? -10.182 6.031 -6.600 1.00 88.38 90 THR A N 1
ATOM 638 C CA . THR A 1 90 ? -9.202 6.966 -6.045 1.00 88.38 90 THR A CA 1
ATOM 639 C C . THR A 1 90 ? -8.395 6.329 -4.921 1.00 88.38 90 THR A C 1
ATOM 641 O O . THR A 1 90 ? -8.903 5.548 -4.120 1.00 88.38 90 THR A O 1
ATOM 644 N N . LEU A 1 91 ? -7.121 6.711 -4.827 1.00 91.06 91 LEU A N 1
ATOM 645 C CA . LEU A 1 91 ? -6.258 6.340 -3.703 1.00 91.06 91 LEU A CA 1
ATOM 646 C C . LEU A 1 91 ? -6.367 7.305 -2.514 1.00 91.06 91 LEU A C 1
ATOM 648 O O . LEU A 1 91 ? -5.601 7.182 -1.561 1.00 91.06 91 LEU A O 1
ATOM 652 N N . SER A 1 92 ? -7.294 8.264 -2.544 1.00 90.50 92 SER A N 1
ATOM 653 C CA . SER A 1 92 ? -7.420 9.298 -1.513 1.00 90.50 92 SER A CA 1
ATOM 654 C C . SER A 1 92 ? -7.588 8.689 -0.121 1.00 90.50 92 SER A C 1
ATOM 656 O O . SER A 1 92 ? -6.859 9.052 0.799 1.00 90.50 92 SER A O 1
ATOM 658 N N . LEU A 1 93 ? -8.469 7.692 0.017 1.00 88.31 93 LEU A N 1
ATOM 659 C CA . LEU A 1 93 ? -8.694 6.993 1.286 1.00 88.31 93 LEU A CA 1
ATOM 660 C C . LEU A 1 93 ? -7.474 6.173 1.724 1.00 88.31 93 LEU A C 1
ATOM 662 O O . LEU A 1 93 ? -7.093 6.219 2.892 1.00 88.31 93 LEU A O 1
ATOM 666 N N . ALA A 1 94 ? -6.808 5.490 0.789 1.00 91.19 94 ALA A N 1
ATOM 667 C CA . ALA A 1 94 ? -5.589 4.741 1.085 1.00 91.19 94 ALA A CA 1
ATOM 668 C C . ALA A 1 94 ? -4.472 5.667 1.592 1.00 91.19 94 ALA A C 1
ATOM 670 O O . ALA A 1 94 ? -3.872 5.412 2.636 1.00 91.19 94 ALA A O 1
ATOM 671 N N . PHE A 1 95 ? -4.226 6.787 0.908 1.00 93.69 95 PHE A N 1
ATOM 672 C CA . PHE A 1 95 ? -3.216 7.756 1.331 1.00 93.69 95 PHE A CA 1
ATOM 673 C C . PHE A 1 95 ? -3.570 8.465 2.626 1.00 93.69 95 PHE A C 1
ATOM 675 O O . PHE A 1 95 ? -2.657 8.803 3.382 1.00 93.69 95 PHE A O 1
ATOM 682 N N . ALA A 1 96 ? -4.851 8.694 2.892 1.00 91.25 96 ALA A N 1
ATOM 683 C CA . ALA A 1 96 ? -5.278 9.323 4.126 1.00 91.25 96 ALA A CA 1
ATOM 684 C C . ALA A 1 96 ? -5.099 8.379 5.328 1.00 91.25 96 ALA A C 1
ATOM 686 O O . ALA A 1 96 ? -4.584 8.816 6.355 1.00 91.25 96 ALA A O 1
ATOM 687 N N . LEU A 1 97 ? -5.372 7.078 5.172 1.00 90.75 97 LEU A N 1
ATOM 688 C CA . LEU A 1 97 ? -5.044 6.066 6.184 1.00 90.75 97 LEU A CA 1
ATOM 689 C C . LEU A 1 97 ? -3.539 5.951 6.421 1.00 90.75 97 LEU A C 1
ATOM 691 O O . LEU A 1 97 ? -3.089 6.045 7.558 1.00 90.75 97 LEU A O 1
ATOM 695 N N . LEU A 1 98 ? -2.746 5.813 5.356 1.00 93.50 98 LEU A N 1
ATOM 696 C CA . LEU A 1 98 ? -1.286 5.769 5.466 1.00 93.50 98 LEU A CA 1
ATOM 697 C C . LEU A 1 98 ? -0.751 7.031 6.167 1.00 93.50 98 LEU A C 1
ATOM 699 O O . LEU A 1 98 ? 0.109 6.968 7.044 1.00 93.50 98 LEU A O 1
ATOM 703 N N . THR A 1 99 ? -1.311 8.191 5.827 1.00 92.62 99 THR A N 1
ATOM 704 C CA . THR A 1 99 ? -1.008 9.477 6.465 1.00 92.62 99 THR A CA 1
ATOM 705 C C . THR A 1 99 ? -1.405 9.516 7.939 1.00 92.62 99 THR A C 1
ATOM 707 O O . THR A 1 99 ? -0.649 10.058 8.742 1.00 92.62 99 THR A O 1
ATOM 710 N N . ALA A 1 100 ? -2.530 8.914 8.322 1.00 90.31 100 ALA A N 1
ATOM 711 C CA . ALA A 1 100 ? -2.905 8.780 9.725 1.00 90.31 100 ALA A CA 1
ATOM 712 C C . ALA A 1 100 ? -1.884 7.927 10.498 1.00 90.31 100 ALA A C 1
ATOM 714 O O . ALA A 1 100 ? -1.446 8.343 11.568 1.00 90.31 100 ALA A O 1
ATOM 715 N N . LEU A 1 101 ? -1.417 6.808 9.925 1.00 91.44 101 LEU A N 1
ATOM 716 C CA . LEU A 1 101 ? -0.363 5.981 10.537 1.00 91.44 101 LEU A CA 1
ATOM 717 C C . LEU A 1 101 ? 0.949 6.756 10.717 1.00 91.44 101 LEU A C 1
ATOM 719 O O . LEU A 1 101 ? 1.615 6.617 11.740 1.00 91.44 101 LEU A O 1
ATOM 723 N N . ARG A 1 102 ? 1.307 7.604 9.742 1.00 92.75 102 ARG A N 1
ATOM 724 C CA . ARG A 1 102 ? 2.500 8.462 9.817 1.00 92.75 102 ARG A CA 1
ATOM 725 C C . ARG A 1 102 ? 2.452 9.440 10.991 1.00 92.75 102 ARG A C 1
ATOM 727 O O . ARG A 1 102 ? 3.471 9.646 11.646 1.00 92.75 102 ARG A O 1
ATOM 734 N N . HIS A 1 103 ? 1.305 10.073 11.220 1.00 91.88 103 HIS A N 1
ATOM 735 C CA . HIS A 1 103 ? 1.157 11.093 12.263 1.00 91.88 103 HIS A CA 1
ATOM 736 C C . HIS A 1 103 ? 0.782 10.517 13.633 1.00 91.88 103 HIS A C 1
ATOM 738 O O . HIS A 1 103 ? 0.761 11.252 14.616 1.00 91.88 103 HIS A O 1
ATOM 744 N N . HIS A 1 104 ? 0.500 9.217 13.718 1.00 90.12 104 HIS A N 1
ATOM 745 C CA . HIS A 1 104 ? 0.220 8.560 14.984 1.00 90.12 104 HIS A CA 1
ATOM 746 C C . HIS A 1 104 ? 1.465 8.590 15.894 1.00 90.12 104 HIS A C 1
ATOM 748 O O . HIS A 1 104 ? 2.566 8.301 15.415 1.00 90.12 104 HIS A O 1
ATOM 754 N N . PRO A 1 105 ? 1.332 8.869 17.206 1.00 87.44 105 PRO A N 1
ATOM 755 C CA . PRO A 1 105 ? 2.476 9.006 18.116 1.00 87.44 105 PRO A CA 1
ATOM 756 C C . PRO A 1 105 ? 3.355 7.751 18.168 1.00 87.44 105 PRO A C 1
ATOM 758 O O . PRO A 1 105 ? 4.576 7.849 18.175 1.00 87.44 105 PRO A O 1
ATOM 761 N N . ALA A 1 106 ? 2.740 6.567 18.127 1.00 87.31 106 ALA A N 1
ATOM 762 C CA . ALA A 1 106 ? 3.458 5.292 18.124 1.00 87.31 106 ALA A CA 1
ATOM 763 C C . ALA A 1 106 ? 3.992 4.863 16.742 1.00 87.31 106 ALA A C 1
ATOM 765 O O . ALA A 1 106 ? 4.626 3.818 16.649 1.00 87.31 106 ALA A O 1
ATOM 766 N N . ARG A 1 107 ? 3.703 5.625 15.673 1.00 89.31 107 ARG A N 1
ATOM 767 C CA . ARG A 1 107 ? 4.152 5.377 14.289 1.00 89.31 107 ARG A CA 1
ATOM 768 C C . ARG A 1 107 ? 4.137 3.888 13.882 1.00 89.31 107 ARG A C 1
ATOM 770 O O . ARG A 1 107 ? 5.191 3.322 13.581 1.00 89.31 107 ARG A O 1
ATOM 777 N N . PRO A 1 108 ? 2.960 3.235 13.872 1.00 90.06 108 PRO A N 1
ATOM 778 C CA . PRO A 1 108 ? 2.851 1.836 13.473 1.00 90.06 108 PRO A CA 1
ATOM 779 C C . PRO A 1 108 ? 3.337 1.622 12.033 1.00 90.06 108 PRO A C 1
ATOM 781 O O . PRO A 1 108 ? 3.215 2.496 11.170 1.00 90.06 108 PRO A O 1
ATOM 784 N N . SER A 1 109 ? 3.869 0.427 11.765 1.00 91.44 109 SER A N 1
ATOM 785 C CA . SER A 1 109 ? 4.347 0.064 10.430 1.00 91.44 109 SER A CA 1
ATOM 786 C C . SER A 1 109 ? 3.199 0.094 9.410 1.00 91.44 109 SER A C 1
ATOM 788 O O . SER A 1 109 ? 2.188 -0.572 9.627 1.00 91.44 109 SER A O 1
ATOM 790 N N . PRO A 1 110 ? 3.339 0.795 8.269 1.00 92.75 110 PRO A N 1
ATOM 791 C CA . PRO A 1 110 ? 2.339 0.798 7.202 1.00 92.75 110 PRO A CA 1
ATOM 792 C C . PRO A 1 110 ? 2.339 -0.484 6.357 1.00 92.75 110 PRO A C 1
ATOM 794 O O . PRO A 1 110 ? 1.404 -0.694 5.585 1.00 92.75 110 PRO A O 1
ATOM 797 N N . LEU A 1 111 ? 3.375 -1.329 6.460 1.00 93.25 111 LEU A N 1
ATOM 798 C CA . LEU A 1 111 ? 3.560 -2.490 5.577 1.00 93.25 111 LEU A CA 1
ATOM 799 C C . LEU A 1 111 ? 2.399 -3.496 5.603 1.00 93.25 111 LEU A C 1
ATOM 801 O O . LEU A 1 111 ? 1.978 -3.896 4.520 1.00 93.25 111 LEU A O 1
ATOM 805 N N . PRO A 1 112 ? 1.803 -3.848 6.761 1.00 91.12 112 PRO A N 1
ATOM 806 C CA . PRO A 1 112 ? 0.701 -4.811 6.791 1.00 91.12 112 PRO A CA 1
ATOM 807 C C . PRO A 1 112 ? -0.535 -4.376 5.987 1.00 91.12 112 PRO A C 1
ATOM 809 O O . PRO A 1 112 ? -1.279 -5.224 5.508 1.00 91.12 112 PRO A O 1
ATOM 812 N N . LEU A 1 113 ? -0.745 -3.067 5.793 1.00 91.25 113 LEU A N 1
ATOM 813 C CA . LEU A 1 113 ? -1.778 -2.542 4.893 1.00 91.25 113 LEU A CA 1
ATOM 814 C C . LEU A 1 113 ? -1.250 -2.349 3.463 1.00 91.25 113 LEU A C 1
ATOM 816 O O . LEU A 1 113 ? -1.951 -2.627 2.491 1.00 91.25 113 LEU A O 1
ATOM 820 N N . ALA A 1 114 ? -0.030 -1.831 3.322 1.00 94.12 114 ALA A N 1
ATOM 821 C CA . ALA A 1 114 ? 0.499 -1.407 2.033 1.00 94.12 114 ALA A CA 1
ATOM 822 C C . ALA A 1 114 ? 0.888 -2.579 1.120 1.00 94.12 114 ALA A C 1
ATOM 824 O O . ALA A 1 114 ? 0.649 -2.496 -0.082 1.00 94.12 114 ALA A O 1
ATOM 825 N N . SER A 1 115 ? 1.441 -3.669 1.659 1.00 93.62 115 SER A N 1
ATOM 826 C CA . SER A 1 115 ? 1.834 -4.844 0.870 1.00 93.62 115 SER A CA 1
ATOM 827 C C . SER A 1 115 ? 0.642 -5.509 0.156 1.00 93.62 115 SER A C 1
ATOM 829 O O . SER A 1 115 ? 0.704 -5.633 -1.068 1.00 93.62 115 SER A O 1
ATOM 831 N N . PRO A 1 116 ? -0.478 -5.853 0.830 1.00 92.94 116 PRO A N 1
ATOM 832 C CA . PRO A 1 116 ? -1.654 -6.376 0.128 1.00 92.94 116 PRO A CA 1
ATOM 833 C C . PRO A 1 116 ? -2.333 -5.326 -0.770 1.00 92.94 116 PRO A C 1
ATOM 835 O O . PRO A 1 116 ? -2.939 -5.681 -1.780 1.00 92.94 116 PRO A O 1
ATOM 838 N N . LEU A 1 117 ? -2.216 -4.027 -0.460 1.00 95.19 117 LEU A N 1
ATOM 839 C CA . LEU A 1 117 ? -2.746 -2.962 -1.323 1.00 95.19 117 LEU A CA 1
ATOM 840 C C . LEU A 1 117 ? -1.981 -2.898 -2.649 1.00 95.19 117 LEU A C 1
ATOM 842 O O . LEU A 1 117 ? -2.596 -2.782 -3.707 1.00 95.19 117 LEU A O 1
ATOM 846 N N . LEU A 1 118 ? -0.651 -2.991 -2.600 1.00 96.50 118 LEU A N 1
ATOM 847 C CA . LEU A 1 118 ? 0.203 -3.045 -3.786 1.00 96.50 118 LEU A CA 1
ATOM 848 C C . LEU A 1 118 ? -0.149 -4.247 -4.660 1.00 96.50 118 LEU A C 1
ATOM 850 O O . LEU A 1 118 ? -0.340 -4.081 -5.863 1.00 96.50 118 LEU A O 1
ATOM 854 N N . ASP A 1 119 ? -0.299 -5.424 -4.055 1.00 94.56 119 ASP A N 1
ATOM 855 C CA . ASP A 1 119 ? -0.676 -6.640 -4.775 1.00 94.56 119 ASP A CA 1
ATOM 856 C C . ASP A 1 119 ? -2.052 -6.510 -5.453 1.00 94.56 119 ASP A C 1
ATOM 858 O O . ASP A 1 119 ? -2.202 -6.777 -6.651 1.00 94.56 119 ASP A O 1
ATOM 862 N N . GLY A 1 120 ? -3.042 -5.972 -4.732 1.00 94.19 120 GLY A N 1
ATOM 863 C CA . GLY A 1 120 ? -4.372 -5.697 -5.276 1.00 94.19 120 GLY A CA 1
ATOM 864 C C . GLY A 1 120 ? -4.364 -4.688 -6.431 1.00 94.19 120 GLY A C 1
ATOM 865 O O . GLY A 1 120 ? -5.070 -4.879 -7.424 1.00 94.19 120 GLY A O 1
ATOM 866 N N . LEU A 1 121 ? -3.557 -3.626 -6.343 1.00 95.94 121 LEU A N 1
ATOM 867 C CA . LEU A 1 121 ? -3.413 -2.629 -7.411 1.00 95.94 121 LEU A CA 1
ATOM 868 C C . LEU A 1 121 ? -2.734 -3.217 -8.654 1.00 95.94 121 LEU A C 1
ATOM 870 O O . LEU A 1 121 ? -3.201 -2.990 -9.773 1.00 95.94 121 LEU A O 1
ATOM 874 N N . LEU A 1 122 ? -1.665 -3.994 -8.471 1.00 95.56 122 LEU A N 1
ATOM 875 C CA . LEU A 1 122 ? -0.928 -4.631 -9.565 1.00 95.56 122 LEU A CA 1
ATOM 876 C C . LEU A 1 122 ? -1.784 -5.683 -10.278 1.00 95.56 122 LEU A C 1
ATOM 878 O O . LEU A 1 122 ? -1.844 -5.690 -11.508 1.00 95.56 122 LEU A O 1
ATOM 882 N N . SER A 1 123 ? -2.528 -6.494 -9.525 1.00 94.12 123 SER A N 1
ATOM 883 C CA . SER A 1 123 ? -3.477 -7.473 -10.073 1.00 94.12 123 SER A CA 1
ATOM 884 C C . SER A 1 123 ? -4.577 -6.820 -10.920 1.00 94.12 123 SER A C 1
ATOM 886 O O . SER A 1 123 ? -5.063 -7.404 -11.884 1.00 94.12 123 SER A O 1
ATOM 888 N N . ARG A 1 124 ? -4.926 -5.565 -10.617 1.00 93.50 124 ARG A N 1
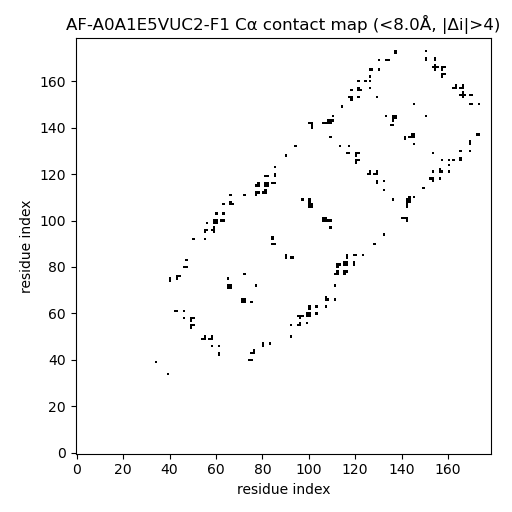ATOM 889 C CA . ARG A 1 124 ? -5.899 -4.749 -11.367 1.00 93.50 124 ARG A CA 1
ATOM 890 C C . ARG A 1 124 ? -5.271 -3.909 -12.479 1.00 93.50 124 ARG A C 1
ATOM 892 O O . ARG A 1 124 ? -5.922 -3.010 -13.004 1.00 93.50 124 ARG A O 1
ATOM 899 N N . ARG A 1 125 ? -4.002 -4.156 -12.815 1.00 94.50 125 ARG A N 1
ATOM 900 C CA . ARG A 1 125 ? -3.209 -3.385 -13.789 1.00 94.50 125 ARG A CA 1
ATOM 901 C C . ARG A 1 125 ? -3.080 -1.887 -13.474 1.00 94.50 125 ARG A C 1
ATOM 903 O O . ARG A 1 125 ? -2.778 -1.083 -14.353 1.00 94.50 125 ARG A O 1
ATOM 910 N N . ARG A 1 126 ? -3.239 -1.481 -12.212 1.00 94.31 126 ARG A N 1
ATOM 911 C CA . ARG A 1 126 ? -3.103 -0.082 -11.770 1.00 94.31 126 ARG A CA 1
ATOM 912 C C . ARG A 1 126 ? -1.646 0.257 -11.427 1.00 94.31 126 ARG A C 1
ATOM 914 O O . ARG A 1 126 ? -1.333 0.672 -10.312 1.00 94.31 126 ARG A O 1
ATOM 921 N N . ALA A 1 127 ? -0.740 0.093 -12.395 1.00 93.56 127 ALA A N 1
ATOM 922 C CA . ALA A 1 127 ? 0.710 0.272 -12.216 1.00 93.56 127 ALA A CA 1
ATOM 923 C C . ALA A 1 127 ? 1.087 1.648 -11.629 1.00 93.56 127 ALA A C 1
ATOM 925 O O . ALA A 1 127 ? 1.858 1.744 -10.673 1.00 93.56 127 ALA A O 1
ATOM 926 N N . ARG A 1 128 ? 0.473 2.725 -12.141 1.00 93.12 128 ARG A N 1
ATOM 927 C CA . ARG A 1 128 ? 0.721 4.103 -11.676 1.00 93.12 128 ARG A CA 1
ATOM 928 C C . ARG A 1 128 ? 0.342 4.318 -10.209 1.00 93.12 128 ARG A C 1
ATOM 930 O O . ARG A 1 128 ? 1.035 5.042 -9.488 1.00 93.12 128 ARG A O 1
ATOM 937 N N . ASP A 1 129 ? -0.735 3.678 -9.771 1.00 95.12 129 ASP A N 1
ATOM 938 C CA . ASP A 1 129 ? -1.236 3.747 -8.400 1.00 95.12 129 ASP A CA 1
ATOM 939 C C . ASP A 1 129 ? -0.338 2.950 -7.456 1.00 95.12 129 ASP A C 1
ATOM 941 O O . ASP A 1 129 ? 0.087 3.478 -6.426 1.00 95.12 129 ASP A O 1
ATOM 945 N N . ALA A 1 130 ? 0.069 1.741 -7.855 1.00 95.44 130 ALA A N 1
ATOM 946 C CA . ALA A 1 130 ? 1.050 0.950 -7.115 1.00 95.44 130 ALA A CA 1
ATOM 947 C C . ALA A 1 130 ? 2.383 1.708 -6.957 1.00 95.44 130 ALA A C 1
ATOM 949 O O . ALA A 1 130 ? 2.929 1.814 -5.856 1.00 95.44 130 ALA A O 1
ATOM 950 N N . ALA A 1 131 ? 2.864 2.348 -8.028 1.00 94.06 131 ALA A N 1
ATOM 951 C CA . ALA A 1 131 ? 4.051 3.195 -7.970 1.00 94.06 131 ALA A CA 1
ATOM 952 C C . ALA A 1 131 ? 3.862 4.406 -7.031 1.00 94.06 131 ALA A C 1
ATOM 954 O O . ALA A 1 131 ? 4.81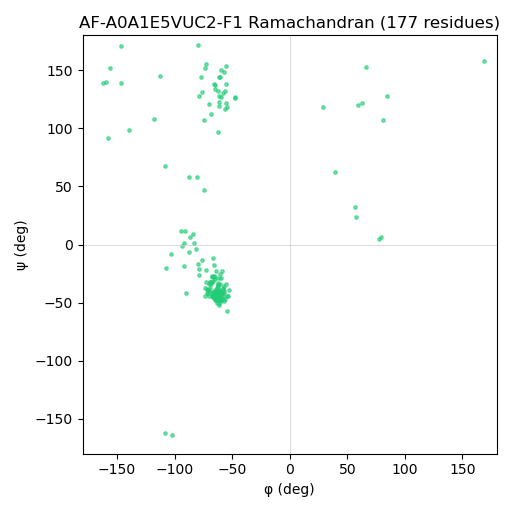7 4.835 -6.384 1.00 94.06 131 ALA A O 1
ATOM 955 N N . SER A 1 132 ? 2.647 4.956 -6.919 1.00 94.81 132 SER A N 1
ATOM 956 C CA . SER A 1 132 ? 2.333 6.044 -5.978 1.00 94.81 132 SER A CA 1
ATOM 957 C C . SER A 1 132 ? 2.382 5.582 -4.522 1.00 94.81 132 SER A C 1
ATOM 959 O O . SER A 1 132 ? 2.942 6.289 -3.682 1.00 94.81 132 SER A O 1
ATOM 961 N N . VAL A 1 133 ? 1.861 4.389 -4.225 1.00 96.12 133 VAL A N 1
ATOM 962 C CA . VAL A 1 133 ? 1.960 3.781 -2.888 1.00 96.12 133 VAL A CA 1
ATOM 963 C C . VAL A 1 133 ? 3.424 3.505 -2.529 1.00 96.12 133 VAL A C 1
ATOM 965 O O . VAL A 1 133 ? 3.865 3.896 -1.449 1.00 96.12 133 VAL A O 1
ATOM 968 N N . MET A 1 134 ? 4.223 2.958 -3.454 1.00 95.44 134 MET A N 1
ATOM 969 C CA . MET A 1 134 ? 5.668 2.791 -3.232 1.00 95.44 134 MET A CA 1
ATOM 970 C C . MET A 1 134 ? 6.381 4.120 -2.989 1.00 95.44 134 MET A C 1
ATOM 972 O O . MET A 1 134 ? 7.182 4.229 -2.064 1.00 95.44 134 MET A O 1
ATOM 976 N N . ARG A 1 135 ? 6.068 5.165 -3.768 1.00 93.81 135 ARG A N 1
ATOM 977 C CA . ARG A 1 135 ? 6.619 6.510 -3.538 1.00 93.81 135 ARG A CA 1
ATOM 978 C C . ARG A 1 135 ? 6.315 7.023 -2.135 1.00 93.81 135 ARG A C 1
ATOM 980 O O . ARG A 1 135 ? 7.192 7.633 -1.533 1.00 93.81 135 ARG A O 1
ATOM 987 N N . TRP A 1 136 ? 5.107 6.777 -1.630 1.00 95.12 136 TRP A N 1
ATOM 988 C CA . TRP A 1 136 ? 4.715 7.153 -0.274 1.00 95.12 136 TRP A CA 1
ATOM 989 C C . TRP A 1 136 ? 5.534 6.401 0.782 1.00 95.12 136 TRP A C 1
ATOM 991 O O . TRP A 1 136 ? 6.081 7.039 1.678 1.00 95.12 136 TRP A O 1
ATOM 1001 N N . LEU A 1 137 ? 5.697 5.079 0.641 1.00 94.62 137 LEU A N 1
ATOM 1002 C CA . LEU A 1 137 ? 6.495 4.268 1.574 1.00 94.62 137 LEU A CA 1
ATOM 1003 C C . LEU A 1 137 ? 7.985 4.645 1.559 1.00 94.62 137 LEU A C 1
ATOM 1005 O O . LEU A 1 137 ? 8.681 4.501 2.564 1.00 94.62 137 LEU A O 1
ATOM 1009 N N . CYS A 1 138 ? 8.484 5.126 0.419 1.00 92.94 138 CYS A N 1
ATOM 1010 C CA . CYS A 1 138 ? 9.859 5.585 0.248 1.00 92.94 138 CYS A CA 1
ATOM 1011 C C . CYS A 1 138 ? 10.093 7.042 0.697 1.00 92.94 138 CYS A C 1
ATOM 1013 O O . CYS A 1 138 ? 11.166 7.586 0.414 1.00 92.94 138 CYS A O 1
ATOM 1015 N N . ARG A 1 139 ? 9.140 7.703 1.358 1.00 90.94 139 ARG A N 1
ATOM 1016 C CA . ARG A 1 139 ? 9.392 9.026 1.943 1.00 90.94 139 ARG A CA 1
ATOM 1017 C C . ARG A 1 139 ? 10.288 8.928 3.178 1.00 90.94 139 ARG A C 1
ATOM 1019 O O . ARG A 1 139 ? 10.358 7.886 3.827 1.00 90.94 139 ARG A O 1
ATOM 1026 N N . THR A 1 140 ? 10.983 10.018 3.489 1.00 87.56 140 THR A N 1
ATOM 1027 C CA . THR A 1 140 ? 11.858 10.130 4.668 1.00 87.56 140 THR A CA 1
ATOM 1028 C C . THR A 1 140 ? 11.080 10.101 5.981 1.00 87.56 140 THR A C 1
ATOM 1030 O O . THR A 1 140 ? 11.601 9.642 6.989 1.00 87.56 140 THR A O 1
ATOM 1033 N N . ASP A 1 141 ? 9.825 10.542 5.957 1.00 89.12 141 ASP A N 1
ATOM 1034 C CA . ASP A 1 141 ? 8.914 10.602 7.097 1.00 89.12 141 ASP A CA 1
ATOM 1035 C C . ASP A 1 141 ? 8.041 9.342 7.258 1.00 89.12 141 ASP A C 1
ATOM 1037 O O . ASP A 1 141 ? 7.221 9.280 8.176 1.00 89.12 141 ASP A O 1
ATOM 1041 N N . SER A 1 142 ? 8.199 8.332 6.392 1.00 89.94 142 SER A N 1
ATOM 1042 C CA . SER A 1 142 ? 7.466 7.068 6.511 1.00 89.94 142 SER A CA 1
ATOM 1043 C C . SER A 1 142 ? 7.872 6.326 7.794 1.00 89.94 142 SER A C 1
ATOM 1045 O O . SER A 1 142 ? 9.072 6.169 8.035 1.00 89.94 142 SER A O 1
ATOM 1047 N N . PRO A 1 143 ? 6.919 5.795 8.592 1.00 90.50 143 PRO A N 1
ATOM 1048 C CA . PRO A 1 143 ? 7.229 5.034 9.808 1.00 90.50 143 PRO A CA 1
ATOM 1049 C C . PRO A 1 143 ? 8.160 3.841 9.577 1.00 90.50 143 PRO A C 1
ATOM 1051 O O . PRO A 1 143 ? 8.976 3.496 10.429 1.00 90.50 143 PRO A O 1
ATOM 1054 N N . ARG A 1 144 ? 8.031 3.193 8.414 1.00 92.56 144 ARG A N 1
ATOM 1055 C CA . ARG A 1 144 ? 8.843 2.041 8.022 1.00 92.56 144 ARG A CA 1
ATOM 1056 C C . ARG A 1 144 ? 9.065 2.050 6.514 1.00 92.56 144 ARG A C 1
ATOM 1058 O O . ARG A 1 144 ? 8.150 2.334 5.740 1.00 92.56 144 ARG A O 1
ATOM 1065 N N . ARG A 1 145 ? 10.288 1.718 6.100 1.00 91.06 145 ARG A N 1
ATOM 1066 C CA . ARG A 1 145 ? 10.643 1.511 4.689 1.00 91.06 145 ARG A CA 1
ATOM 106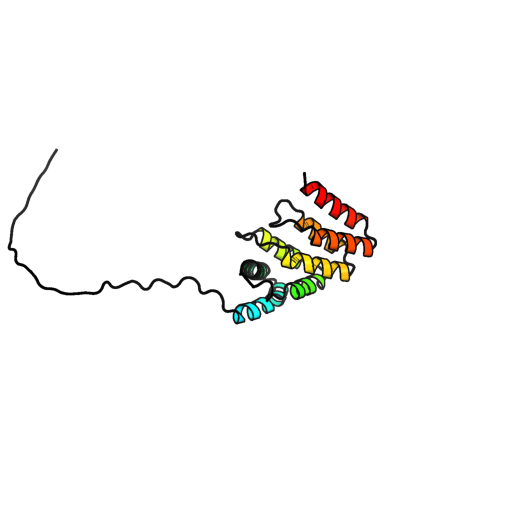7 C C . ARG A 1 145 ? 10.070 0.182 4.174 1.00 91.06 145 ARG A C 1
ATOM 1069 O O . ARG A 1 145 ? 9.945 -0.747 4.973 1.00 91.06 145 ARG A O 1
ATOM 1076 N N . PRO A 1 146 ? 9.774 0.062 2.865 1.00 93.06 146 PRO A N 1
ATOM 1077 C CA . PRO A 1 146 ? 9.469 -1.230 2.259 1.00 93.06 146 PRO A CA 1
ATOM 1078 C C . PRO A 1 146 ? 10.599 -2.225 2.510 1.00 93.06 146 PRO A C 1
ATOM 1080 O O . PRO A 1 146 ? 11.777 -1.873 2.408 1.00 93.06 146 PRO A O 1
ATOM 1083 N N . ASP A 1 147 ? 10.236 -3.460 2.827 1.00 92.06 147 ASP A N 1
ATOM 1084 C CA . ASP A 1 147 ? 11.185 -4.558 2.948 1.00 92.06 147 ASP A CA 1
ATOM 1085 C C . ASP A 1 147 ? 11.578 -5.115 1.570 1.00 92.06 147 ASP A C 1
ATOM 1087 O O . ASP A 1 147 ? 11.041 -4.739 0.520 1.00 92.06 147 ASP A O 1
ATOM 1091 N N . ALA A 1 148 ? 12.567 -6.013 1.562 1.00 91.44 148 ALA A N 1
ATOM 1092 C CA . ALA A 1 148 ? 13.072 -6.607 0.330 1.00 91.44 148 ALA A CA 1
ATOM 1093 C C . ALA A 1 148 ? 11.970 -7.334 -0.460 1.00 91.44 148 ALA A C 1
ATOM 1095 O O . ALA A 1 148 ? 11.961 -7.240 -1.690 1.00 91.44 148 ALA A O 1
ATOM 1096 N N . ALA A 1 149 ? 11.045 -7.997 0.244 1.00 92.56 149 ALA A N 1
ATOM 1097 C CA . ALA A 1 149 ? 9.912 -8.704 -0.341 1.00 92.56 149 ALA A CA 1
ATOM 1098 C C . ALA A 1 149 ? 8.943 -7.739 -1.041 1.00 92.56 149 ALA A C 1
ATOM 1100 O O . ALA A 1 149 ? 8.612 -7.947 -2.208 1.00 92.56 149 ALA A O 1
ATOM 1101 N N . THR A 1 150 ? 8.564 -6.636 -0.390 1.00 93.75 150 THR A N 1
ATOM 1102 C CA . THR A 1 150 ? 7.666 -5.619 -0.961 1.00 93.75 150 THR A CA 1
ATOM 1103 C C . THR A 1 150 ? 8.279 -4.959 -2.199 1.00 93.75 150 THR A C 1
ATOM 1105 O O . THR A 1 150 ? 7.593 -4.775 -3.209 1.00 93.75 150 THR A O 1
ATOM 1108 N N . TYR A 1 151 ? 9.583 -4.652 -2.170 1.00 94.50 151 TYR A N 1
ATOM 1109 C CA . TYR A 1 151 ? 10.294 -4.158 -3.355 1.00 94.50 151 TYR A CA 1
ATOM 1110 C C . TYR A 1 151 ? 10.277 -5.177 -4.499 1.00 94.50 151 TYR A C 1
ATOM 1112 O O . TYR A 1 151 ? 9.921 -4.816 -5.619 1.00 94.50 151 TYR A O 1
ATOM 1120 N N . ALA A 1 152 ? 10.645 -6.433 -4.227 1.00 94.31 152 ALA A N 1
ATOM 1121 C CA . ALA A 1 152 ? 10.707 -7.481 -5.244 1.00 94.31 152 ALA A CA 1
ATOM 1122 C C . ALA A 1 152 ? 9.332 -7.741 -5.877 1.00 94.31 152 ALA A C 1
ATOM 1124 O O . ALA A 1 152 ? 9.214 -7.736 -7.103 1.00 94.31 152 ALA A O 1
ATOM 1125 N N . ALA A 1 153 ? 8.288 -7.881 -5.055 1.00 94.19 153 ALA A N 1
ATOM 1126 C CA . ALA A 1 153 ? 6.919 -8.090 -5.516 1.00 94.19 153 ALA A CA 1
ATOM 1127 C C . ALA A 1 153 ? 6.433 -6.932 -6.399 1.00 94.19 153 ALA A C 1
ATOM 1129 O O . ALA A 1 153 ? 5.873 -7.162 -7.474 1.00 94.19 153 ALA A O 1
ATOM 1130 N N . THR A 1 154 ? 6.707 -5.687 -5.994 1.00 95.69 154 THR A N 1
ATOM 1131 C CA . THR A 1 154 ? 6.265 -4.513 -6.755 1.00 95.69 154 THR A CA 1
ATOM 1132 C C . THR A 1 154 ? 7.015 -4.361 -8.072 1.00 95.69 154 THR A C 1
ATOM 1134 O O . THR A 1 154 ? 6.391 -4.123 -9.102 1.00 95.69 154 THR A O 1
ATOM 1137 N N . VAL A 1 155 ? 8.340 -4.533 -8.070 1.00 95.69 155 VAL A N 1
ATOM 1138 C CA . VAL A 1 155 ? 9.160 -4.478 -9.293 1.00 95.69 155 VAL A CA 1
ATOM 1139 C C . VAL A 1 155 ? 8.721 -5.564 -10.271 1.00 95.69 155 VAL A C 1
ATOM 1141 O O . VAL A 1 155 ? 8.454 -5.263 -11.431 1.00 95.69 155 VAL A O 1
ATOM 1144 N N . ALA A 1 156 ? 8.560 -6.802 -9.795 1.00 95.00 156 ALA A N 1
ATOM 1145 C CA . ALA A 1 156 ? 8.088 -7.903 -10.625 1.00 95.00 156 ALA A CA 1
ATOM 1146 C C . ALA A 1 156 ? 6.690 -7.623 -11.201 1.00 95.00 156 ALA A C 1
ATOM 1148 O O . ALA A 1 156 ? 6.452 -7.865 -12.382 1.00 95.00 156 ALA A O 1
ATOM 1149 N N . GLY A 1 157 ? 5.772 -7.082 -10.394 1.00 95.00 157 GLY A N 1
ATOM 1150 C CA . GLY A 1 157 ? 4.438 -6.703 -10.854 1.00 95.00 157 GLY A CA 1
ATOM 1151 C C . GLY A 1 157 ? 4.449 -5.602 -11.911 1.00 95.00 157 GLY A C 1
ATOM 1152 O O . GLY A 1 157 ? 3.752 -5.729 -12.911 1.00 95.00 157 GLY A O 1
ATOM 1153 N N . LEU A 1 158 ? 5.262 -4.558 -11.740 1.00 94.62 158 LEU A N 1
ATOM 1154 C CA . LEU A 1 158 ? 5.386 -3.474 -12.721 1.00 94.62 158 LEU A CA 1
ATOM 1155 C C . LEU A 1 158 ? 5.997 -3.961 -14.041 1.00 94.62 158 LEU A C 1
ATOM 1157 O O . LEU A 1 158 ? 5.492 -3.607 -15.104 1.00 94.62 158 LEU A O 1
ATOM 1161 N N . CYS A 1 159 ? 7.007 -4.835 -13.991 1.00 94.38 159 CYS A N 1
ATOM 1162 C CA . CYS A 1 159 ? 7.564 -5.459 -15.194 1.00 94.38 159 CYS A CA 1
ATOM 1163 C C . CYS A 1 159 ? 6.521 -6.304 -15.944 1.00 94.38 159 CYS A C 1
ATOM 1165 O O . CYS A 1 159 ? 6.440 -6.218 -17.165 1.00 94.38 159 CYS A O 1
ATOM 1167 N N . ARG A 1 160 ? 5.678 -7.070 -15.230 1.00 95.56 160 ARG A N 1
ATOM 1168 C CA . ARG A 1 160 ? 4.572 -7.839 -15.841 1.00 95.56 160 ARG A CA 1
ATOM 1169 C C . ARG A 1 160 ? 3.501 -6.961 -16.493 1.00 95.56 160 ARG A C 1
ATOM 1171 O O . ARG A 1 160 ? 2.762 -7.445 -17.340 1.00 95.56 160 ARG A O 1
ATOM 1178 N N . LEU A 1 161 ? 3.388 -5.705 -16.070 1.00 95.19 161 LEU A N 1
ATOM 1179 C CA . LEU A 1 161 ? 2.459 -4.722 -16.627 1.00 95.19 161 LEU A CA 1
ATOM 1180 C C . LEU A 1 161 ? 3.103 -3.851 -17.714 1.00 95.19 161 LEU A C 1
ATOM 1182 O O . LEU A 1 161 ? 2.524 -2.831 -18.074 1.00 95.19 161 LEU A O 1
ATOM 1186 N N . GLU A 1 162 ? 4.294 -4.226 -18.193 1.00 93.38 162 GLU A N 1
ATOM 1187 C CA . GLU A 1 162 ? 5.053 -3.477 -19.201 1.00 93.38 162 GLU A CA 1
ATOM 1188 C C . GLU A 1 162 ? 5.335 -2.019 -18.781 1.00 93.38 162 GLU A C 1
ATOM 1190 O O . GLU A 1 162 ? 5.455 -1.124 -19.617 1.00 93.38 162 GLU A O 1
ATOM 1195 N N . ASP A 1 163 ? 5.502 -1.772 -17.472 1.00 92.50 163 ASP A N 1
ATOM 1196 C CA . ASP A 1 163 ? 5.928 -0.480 -16.912 1.00 92.50 163 ASP A CA 1
ATOM 1197 C C . ASP A 1 163 ? 7.373 -0.542 -16.366 1.00 92.50 163 ASP A C 1
ATOM 1199 O O . ASP A 1 163 ? 7.609 -0.438 -15.153 1.00 92.50 163 ASP A O 1
ATOM 1203 N N . PRO A 1 164 ? 8.391 -0.696 -17.241 1.00 90.44 164 PRO A N 1
ATOM 1204 C CA . PRO A 1 164 ? 9.788 -0.763 -16.819 1.00 90.44 164 PRO A CA 1
ATOM 1205 C C . PRO A 1 164 ? 10.269 0.559 -16.208 1.00 90.44 164 PRO A C 1
ATOM 1207 O O . PRO A 1 164 ? 11.149 0.561 -15.348 1.00 90.44 164 PRO A O 1
ATOM 1210 N N . LYS A 1 165 ? 9.669 1.694 -16.597 1.00 91.69 165 LYS A N 1
ATOM 1211 C CA . LYS A 1 165 ? 9.980 3.011 -16.021 1.00 91.69 165 LYS A CA 1
ATOM 1212 C C . LYS A 1 165 ? 9.571 3.066 -14.551 1.00 91.69 165 LYS A C 1
ATOM 1214 O O . LYS A 1 165 ? 10.364 3.499 -13.712 1.00 91.69 165 LYS A O 1
ATOM 1219 N N . GLY A 1 166 ? 8.365 2.596 -14.226 1.00 90.38 166 GLY A N 1
ATOM 1220 C CA . GLY A 1 166 ? 7.906 2.450 -12.847 1.00 90.38 166 GLY A CA 1
ATOM 1221 C C . GLY A 1 166 ? 8.794 1.501 -12.040 1.00 90.38 166 GLY A C 1
ATOM 1222 O O . GLY A 1 166 ? 9.201 1.844 -10.926 1.00 90.38 166 GLY A O 1
ATOM 1223 N N . ALA A 1 167 ? 9.144 0.346 -12.613 1.00 92.31 167 ALA A N 1
ATOM 1224 C CA . ALA A 1 167 ? 10.005 -0.647 -11.971 1.00 92.31 167 ALA A CA 1
ATOM 1225 C C . ALA A 1 167 ? 11.398 -0.083 -11.627 1.00 92.31 167 ALA A C 1
ATOM 1227 O O . ALA A 1 167 ? 11.839 -0.171 -10.477 1.00 92.31 167 ALA A O 1
ATOM 1228 N N . LEU A 1 168 ? 12.058 0.577 -12.586 1.00 93.25 168 LEU A N 1
ATOM 1229 C CA . LEU A 1 168 ? 13.350 1.238 -12.371 1.00 93.25 168 LEU A CA 1
ATOM 1230 C C . LEU A 1 168 ? 13.251 2.356 -11.330 1.00 93.25 168 LEU A C 1
ATOM 1232 O O . LEU A 1 168 ? 14.097 2.448 -10.441 1.00 93.25 168 LEU A O 1
ATOM 1236 N N . ALA A 1 169 ? 12.195 3.173 -11.373 1.00 92.25 169 ALA A N 1
ATOM 1237 C CA . ALA A 1 169 ? 11.991 4.234 -10.389 1.00 92.25 169 ALA A CA 1
ATOM 1238 C C . ALA A 1 169 ? 11.852 3.694 -8.954 1.00 92.25 169 ALA A C 1
ATOM 1240 O O . ALA A 1 169 ? 12.281 4.353 -8.004 1.00 92.25 169 ALA A O 1
ATOM 1241 N N . VAL A 1 170 ? 11.260 2.509 -8.777 1.00 91.44 170 VAL A N 1
ATOM 1242 C CA . VAL A 1 170 ? 11.179 1.826 -7.478 1.00 91.44 170 VAL A CA 1
ATOM 1243 C C . VAL A 1 170 ? 12.552 1.295 -7.046 1.00 91.44 170 VAL A C 1
ATOM 1245 O O . VAL A 1 170 ? 12.930 1.474 -5.887 1.00 91.44 170 VAL A O 1
ATOM 1248 N N . LEU A 1 171 ? 13.331 0.714 -7.963 1.00 90.94 171 LEU A N 1
ATOM 1249 C CA . LEU A 1 171 ? 14.688 0.227 -7.678 1.00 90.94 171 LEU A CA 1
ATOM 1250 C C . LEU A 1 171 ? 15.647 1.355 -7.287 1.00 90.94 171 LEU A C 1
ATOM 1252 O O . LEU A 1 171 ? 16.333 1.242 -6.270 1.00 90.94 171 LEU A O 1
ATOM 1256 N N . HIS A 1 172 ? 15.643 2.473 -8.016 1.00 90.38 172 HIS A N 1
ATOM 1257 C CA . HIS A 1 172 ? 16.475 3.631 -7.679 1.00 90.38 172 HIS A CA 1
ATOM 1258 C C . HIS A 1 172 ? 16.204 4.150 -6.261 1.00 90.38 172 HIS A C 1
ATOM 1260 O O . HIS A 1 172 ? 17.136 4.534 -5.562 1.00 90.38 172 HIS A O 1
ATOM 1266 N N . ARG A 1 173 ? 14.950 4.100 -5.788 1.00 87.19 173 ARG A N 1
ATOM 1267 C CA . ARG A 1 173 ? 14.596 4.495 -4.411 1.00 87.19 173 ARG A CA 1
ATOM 1268 C C . ARG A 1 173 ? 15.130 3.538 -3.353 1.00 87.19 173 ARG A C 1
ATOM 1270 O O . ARG A 1 173 ? 15.430 3.985 -2.251 1.00 87.19 173 ARG A O 1
ATOM 1277 N N . ARG A 1 174 ? 15.238 2.244 -3.667 1.00 85.50 174 ARG A N 1
ATOM 1278 C CA . ARG A 1 174 ? 15.859 1.262 -2.770 1.00 85.50 174 ARG A CA 1
ATOM 1279 C C . ARG A 1 174 ? 17.351 1.541 -2.618 1.00 85.50 174 ARG A C 1
ATOM 1281 O O . ARG A 1 174 ? 17.841 1.537 -1.498 1.00 85.50 174 ARG A O 1
ATOM 1288 N N . VAL A 1 175 ? 18.037 1.813 -3.729 1.00 81.75 175 VAL A N 1
ATOM 1289 C CA . VAL A 1 175 ? 19.479 2.111 -3.741 1.00 81.75 175 VAL A CA 1
ATOM 1290 C C . VAL A 1 175 ? 19.776 3.439 -3.043 1.00 81.75 175 VAL A C 1
ATOM 1292 O O . VAL A 1 175 ? 20.633 3.482 -2.172 1.00 81.75 175 VAL A O 1
ATOM 1295 N N . ALA A 1 176 ? 19.004 4.490 -3.332 1.00 77.69 176 ALA A N 1
ATOM 1296 C CA . ALA A 1 176 ? 19.147 5.795 -2.679 1.00 77.69 176 ALA A CA 1
ATOM 1297 C C . ALA A 1 176 ? 18.795 5.794 -1.176 1.00 77.69 176 ALA A C 1
ATOM 1299 O O . ALA A 1 176 ? 19.028 6.781 -0.494 1.00 77.69 176 ALA A O 1
ATOM 1300 N N . GLY A 1 177 ? 18.178 4.726 -0.660 1.00 64.44 177 GLY A N 1
ATOM 1301 C CA . GLY A 1 177 ? 17.912 4.554 0.771 1.00 64.44 177 GLY A CA 1
ATOM 1302 C C . GLY A 1 177 ? 18.985 3.758 1.521 1.00 64.44 177 GLY A C 1
ATOM 1303 O O . GLY A 1 177 ? 18.814 3.539 2.717 1.00 64.44 177 GLY A O 1
ATOM 1304 N N . LEU A 1 178 ? 20.022 3.276 0.825 1.00 59.50 178 LEU A N 1
ATOM 1305 C CA . LEU A 1 178 ? 21.145 2.509 1.387 1.00 59.50 178 LEU A CA 1
ATOM 1306 C C . LEU A 1 178 ? 22.431 3.343 1.532 1.00 59.50 178 LEU A C 1
ATOM 1308 O O . LEU A 1 178 ? 23.400 2.848 2.100 1.00 59.50 178 LEU A O 1
ATOM 1312 N N . THR A 1 179 ? 22.434 4.566 0.999 1.00 49.31 179 THR A N 1
ATOM 1313 C CA . THR A 1 179 ? 23.502 5.574 1.104 1.00 49.31 179 THR A CA 1
ATOM 1314 C C . THR A 1 179 ? 23.200 6.552 2.224 1.00 49.31 179 THR A C 1
ATOM 1316 O O . THR A 1 179 ? 24.132 6.881 2.982 1.00 49.31 179 THR A O 1
#

Sequence (179 aa):
MLTRLAPPLTGAIPHALRGICTATSQPSKPPPEPLSLSELDAKSALLPRLLSAGHVLAAGHLLSAALLLPGSLERLPLPALAAHLALLSTLSLAFALLTALRHHPARPSPLPLASPLLDGLLSRRRARDAASVMRWLCRTDSPRRPDAATYAATVAGLCRLEDPKGALAVLHRRVAGLT

pLDDT: mean 75.87, std 20.75, range [33.31, 96.5]

Foldseek 3Di:
DDDDDDDDDDDDDDDDDDDDDDDPDDPPDDDPDDPDPVVLLVVLVCLVVCVVVVVLLSSLVSVLVQLPDPPSLVRRVLLVVLLVCLVDPDVPSVVSSQVSLLPDPVNGACCSNLQSNLVNNLVVLVLVVSLVSQVSLLDPSRSHHDDPVSLVVSLVSCVVSVNNVSSVVSVVSVVVVVD

Mean predicted aligned error: 13.6 Å

Radius of gyration: 29.31 Å; Cα contacts (8 Å, |Δi|>4): 153; chains: 1; bounding box: 42×52×102 Å

Secondary structure (DSSP, 8-state):
---------------------------PPPPPPPPPHHHHHHHHTTHHHHHHTT-HHHHHHHHHHHHHSTT-TTTS-HHHHHHHHHHSS-SHHHHHHHHHHHHSTT---SHHHHHHHHHHHHHTT-HHHHHHHHHHHTSTT-SSPPPHHHHHHHHHHHHHTT-HHHHHHHHHHHHTT--